Protein 8ORV (pdb70)

Secondary structure (DSSP, 8-state):
--EEEGGGT---TTSEEETTEEESS--BGGG-SEEEETTEEEEBPSS-EEEEEEEETTEEEEEEE-EEE-SS---TT-EEE-TTS-EEEE---EETTEEE--SB-SSEEEEE-TT-EEEEEEPPTT-EEETTEEE-HHHHHHHHHHHTTSPP----EEEEEE-SS-EEEEEE-TT--EEEEEEE---EE----

Foldseek 3Di:
DDWAFVVVVRDDPVADDKFRIGDNDFDEQAPDQWKDFPRDIWGWDPQEWEWGWDADPQKIKIDTFIKTFAPDDDDFFGFIGHPVGHTDYTFGFDANRITGDIGNHDDIDIDRRVQAEEEEEEADPQWDDFQADIDHPVVVVVVLVVLVPDDADDWHYKYWYAAQFKIKIWTGDPVRHTDDMDIDGGHYYYGDD

Organism: Monkeypox virus (NCBI:txid10244)

Structure (mmCIF, N/CA/C/O backbone):
data_8ORV
#
_entry.id   8ORV
#
_cell.length_a   54.128
_cell.length_b   95.498
_cell.length_c   93.489
_cell.angle_alpha   90.000
_cell.angle_beta   90.000
_cell.angle_gamma   90.000
#
_symmetry.space_group_name_H-M   'C 2 2 21'
#
loop_
_entity.id
_entity.type
_entity.pdbx_description
1 polymer MPXVgp165
2 non-polymer 9-[(1~{S},6~{R},8~{R},9~{R},10~{R},15~{R},17~{R},18~{R})-8-(6-aminopurin-9-yl)-9,18-bis(fluoranyl)-3,12-bis(oxidanyl)-3,12-bis(oxidanylidene)-2,4,7,11,13-pentaoxa-3$l^{5},12$l^{5}-diphosphatricyclo[13.2.1.0^{6,10}]octadecan-17-yl]-1~{H}-purin-6-one
3 water water
#
loop_
_atom_site.group_PDB
_atom_site.id
_atom_site.type_symbol
_atom_site.label_atom_id
_atom_site.label_alt_id
_atom_site.label_comp_id
_atom_site.label_asym_id
_atom_site.label_entity_id
_atom_site.label_seq_id
_atom_site.pdbx_PDB_ins_code
_atom_site.Cartn_x
_atom_site.Cartn_y
_atom_site.Cartn_z
_atom_site.occupancy
_atom_site.B_iso_or_equiv
_atom_site.auth_seq_id
_atom_site.auth_comp_id
_atom_site.auth_asym_id
_atom_site.auth_atom_id
_atom_site.pdbx_PDB_model_num
ATOM 1 N N . ALA A 1 3 ? -2.01100 18.83000 16.83300 1.000 36.78000 2 ALA A N 1
ATOM 2 C CA . ALA A 1 3 ? -0.66400 19.43700 16.77300 1.000 33.38000 2 ALA A CA 1
ATOM 3 C C . ALA A 1 3 ? -0.42400 20.13300 15.43300 1.000 31.00000 2 ALA A C 1
ATOM 4 O O . ALA A 1 3 ? -0.59400 19.53800 14.38500 1.000 31.18000 2 ALA A O 1
ATOM 6 N N . MET A 1 4 ? -0.03800 21.40000 15.48200 1.000 22.95000 3 MET A N 1
ATOM 7 C CA . MET A 1 4 ? 0.07000 22.24800 14.31000 1.000 22.22000 3 MET A CA 1
ATOM 8 C C . MET A 1 4 ? 1.50700 22.74400 14.17400 1.000 22.59000 3 MET A C 1
ATOM 9 O O . MET A 1 4 ? 2.17600 23.02000 15.18300 1.000 23.51000 3 MET A O 1
ATOM 14 N N . PHE A 1 5 ? 1.97900 22.84900 12.92500 1.000 24.30000 4 PHE A N 1
ATOM 15 C CA . PHE A 1 5 ? 3.35500 23.23900 12.61100 1.000 20.91000 4 PHE A CA 1
ATOM 16 C C . PHE A 1 5 ? 3.28400 24.21700 11.45200 1.000 29.45000 4 PHE A C 1
ATOM 17 O O . PHE A 1 5 ? 2.82400 23.84900 10.36800 1.000 33.67000 4 PHE A O 1
ATOM 25 N N . TYR A 1 6 ? 3.66800 25.46500 11.69700 1.000 19.21000 5 TYR A N 1
ATOM 26 C CA . TYR A 1 6 ? 3.60700 26.51900 10.69500 1.000 19.83000 5 TYR A CA 1
ATOM 27 C C . TYR A 1 6 ? 5.00400 26.92900 10.23800 1.000 21.70000 5 TYR A C 1
ATOM 28 O O . TYR A 1 6 ? 5.89500 27.15700 11.06200 1.000 19.11000 5 TYR A O 1
ATOM 37 N N . ALA A 1 7 ? 5.18800 27.03400 8.93100 1.000 20.03000 6 ALA A N 1
ATOM 38 C CA . ALA A 1 7 ? 6.50100 27.31800 8.35500 1.000 18.84000 6 ALA A CA 1
ATOM 39 C C . ALA A 1 7 ? 6.79100 28.80900 8.33000 1.000 20.11000 6 ALA A C 1
ATOM 40 O O . ALA A 1 7 ? 6.05300 29.59500 7.72500 1.000 20.93000 6 ALA A O 1
ATOM 42 N N . HIS A 1 8 ? 7.92300 29.18300 8.90900 1.000 16.29000 7 HIS A N 1
ATOM 43 C CA . HIS A 1 8 ? 8.35300 30.57000 8.85300 1.000 18.39000 7 HIS A CA 1
ATOM 44 C C . HIS A 1 8 ? 8.54600 31.08900 7.43300 1.000 20.78000 7 HIS A C 1
ATOM 45 O O . HIS A 1 8 ? 8.35900 32.29000 7.19200 1.000 22.38000 7 HIS A O 1
ATOM 52 N N . ALA A 1 9 ? 8.96500 30.22900 6.50000 1.000 20.35000 8 ALA A N 1
ATOM 53 C CA . ALA A 1 9 ? 9.18700 30.66600 5.12500 1.000 21.12000 8 ALA A CA 1
ATOM 54 C C . ALA A 1 9 ? 7.90600 31.09200 4.44000 1.000 26.37000 8 ALA A C 1
ATOM 55 O O . ALA A 1 9 ? 7.97100 31.77500 3.41900 1.000 26.73000 8 ALA A O 1
ATOM 57 N N . PHE A 1 10 ? 6.75300 30.69700 4.97000 1.000 22.47000 9 PHE A N 1
ATOM 58 C CA . PHE A 1 10 ? 5.45600 31.04500 4.40300 1.000 26.26000 9 PHE A CA 1
ATOM 59 C C . PHE A 1 10 ? 4.64800 31.96000 5.32600 1.000 26.65000 9 PHE A C 1
ATOM 60 O O . PHE A 1 10 ? 3.41900 31.94700 5.30500 1.000 29.17000 9 PHE A O 1
ATOM 68 N N . GLY A 1 11 ? 5.32500 32.73000 6.16800 1.000 23.21000 10 GLY A N 1
ATOM 69 C CA . GLY A 1 11 ? 4.66700 33.69600 7.01200 1.000 24.94000 10 GLY A CA 1
ATOM 70 C C . GLY A 1 11 ? 4.08600 33.12900 8.27400 1.000 25.61000 10 GLY A C 1
ATOM 71 O O . GLY A 1 11 ? 3.26700 33.79200 8.91800 1.000 28.17000 10 GLY A O 1
ATOM 72 N N . GLY A 1 12 ? 4.49600 31.92400 8.67100 1.000 23.84000 11 GLY A N 1
ATOM 73 C CA . GLY A 1 12 ? 3.88800 31.25600 9.79900 1.000 21.61000 11 GLY A CA 1
ATOM 74 C C . GLY A 1 12 ? 4.38300 31.60500 11.19000 1.000 22.88000 11 GLY A C 1
ATOM 75 O O . GLY A 1 12 ? 3.87500 31.03600 12.16700 1.000 22.60000 11 GLY A O 1
ATOM 76 N N . TYR A 1 13 ? 5.36200 32.49100 11.32500 1.000 23.26000 12 TYR A N 1
ATOM 77 C CA . TYR A 1 13 ? 5.82600 32.85200 12.65200 1.000 22.30000 12 TYR A CA 1
ATOM 78 C C . TYR A 1 13 ? 4.67300 33.38700 13.49100 1.000 22.59000 12 TYR A C 1
ATOM 79 O O . TYR A 1 13 ? 3.91500 34.26400 13.06200 1.000 25.90000 12 TYR A O 1
ATOM 88 N N . ASP A 1 14 ? 4.59300 32.87800 14.71100 1.000 18.90000 13 ASP A N 1
ATOM 89 C CA . ASP A 1 14 ? 3.63900 33.30200 15.73700 1.000 20.93000 13 ASP A CA 1
ATOM 90 C C . ASP A 1 14 ? 4.38700 33.38600 17.06100 1.000 20.54000 13 ASP A C 1
ATOM 91 O O . ASP A 1 14 ? 4.79600 32.35900 17.62300 1.000 21.63000 13 ASP A O 1
ATOM 96 N N . GLU A 1 15 ? 4.53400 34.60500 17.58900 1.000 27.43000 14 GLU A N 1
ATOM 97 C CA . GLU A 1 15 ? 5.35200 34.78600 18.79100 1.000 26.02000 14 GLU A CA 1
ATOM 98 C C . GLU A 1 15 ? 4.75300 34.15200 20.04100 1.000 26.99000 14 GLU A C 1
ATOM 99 O O . GLU A 1 15 ? 5.45900 34.04100 21.04400 1.000 28.47000 14 GLU A O 1
ATOM 105 N N . ASN A 1 16 ? 3.50200 33.70200 20.00100 1.000 25.36000 15 ASN A N 1
ATOM 106 C CA . ASN A 1 16 ? 2.85400 33.03800 21.12300 1.000 24.27000 15 ASN A CA 1
ATOM 107 C C . ASN A 1 16 ? 2.89700 31.52000 21.02300 1.000 26.60000 15 ASN A C 1
ATOM 108 O O . ASN A 1 16 ? 2.25800 30.84200 21.83500 1.000 29.49000 15 ASN A O 1
ATOM 113 N N . LEU A 1 17 ? 3.59900 30.97400 20.03100 1.000 23.04000 16 LEU A N 1
ATOM 114 C CA . LEU A 1 17 ? 3.82100 29.54100 19.88500 1.000 21.08000 16 LEU A CA 1
ATOM 115 C C . LEU A 1 17 ? 5.28900 29.18000 20.12000 1.000 23.99000 16 LEU A C 1
ATOM 116 O O . LEU A 1 17 ? 6.17700 30.04100 20.14500 1.000 26.51000 16 LEU A O 1
ATOM 121 N N . HIS A 1 18 ? 5.53800 27.87700 20.31500 1.000 21.98000 17 HIS A N 1
ATOM 122 C CA . HIS A 1 18 ? 6.90700 27.39000 20.42900 1.000 24.01000 17 HIS A CA 1
ATOM 123 C C . HIS A 1 18 ? 7.66500 27.71300 19.15800 1.000 21.83000 17 HIS A C 1
ATOM 124 O O . HIS A 1 18 ? 7.12300 27.58000 18.05800 1.000 21.63000 17 HIS A O 1
ATOM 131 N N . ALA A 1 19 ? 8.90700 28.17400 19.32200 1.000 21.94000 18 ALA A N 1
ATOM 132 C CA . ALA A 1 19 ? 9.74700 28.62200 18.21900 1.000 21.14000 18 ALA A CA 1
ATOM 133 C C . ALA A 1 19 ? 10.97400 27.72900 18.06100 1.000 19.18000 18 ALA A C 1
ATOM 134 O O . ALA A 1 19 ? 11.77600 27.57500 18.99300 1.000 19.72000 18 ALA A O 1
ATOM 136 N N . PHE A 1 20 ? 11.13800 27.20900 16.85400 1.000 18.65000 19 PHE A N 1
ATOM 137 C CA . PHE A 1 20 ? 12.26400 26.40300 16.41700 1.000 18.08000 19 PHE A CA 1
ATOM 138 C C . PHE A 1 20 ? 12.71400 26.90400 15.05200 1.000 14.90000 19 PHE A C 1
ATOM 139 O O . PHE A 1 20 ? 11.97400 27.62700 14.37400 1.000 17.86000 19 PHE A O 1
ATOM 147 N N . PRO A 1 21 ? 13.95800 26.53500 14.61800 1.000 15.70000 20 PRO A N 1
ATOM 148 C CA . PRO A 1 21 ? 14.37900 26.99000 13.28600 1.000 15.90000 20 PRO A CA 1
ATOM 149 C C . PRO A 1 21 ? 13.33500 26.62900 12.22800 1.000 18.68000 20 PRO A C 1
ATOM 150 O O . PRO A 1 21 ? 13.01600 25.45000 12.06700 1.000 15.84000 20 PRO A O 1
ATOM 154 N N . GLY A 1 22 ? 12.78000 27.61800 11.51900 1.000 17.54000 21 GLY A N 1
ATOM 155 C CA . GLY A 1 22 ? 11.83600 27.37500 10.46300 1.000 17.55000 21 GLY A CA 1
ATOM 156 C C . GLY A 1 22 ? 10.39900 27.09500 10.87400 1.000 20.13000 21 GLY A C 1
ATOM 157 O O . GLY A 1 22 ? 9.54300 27.00100 9.97700 1.000 17.42000 21 GLY A O 1
ATOM 158 N N . ILE A 1 23 ? 10.09900 26.96400 12.18200 1.000 18.92000 22 ILE A N 1
ATOM 159 C CA . ILE A 1 23 ? 8.80600 26.45200 12.64500 1.000 16.95000 22 ILE A CA 1
ATOM 160 C C . ILE A 1 23 ? 8.25800 27.21500 13.84400 1.000 16.68000 22 ILE A C 1
ATOM 161 O O . ILE A 1 23 ? 8.97500 27.47500 14.81500 1.000 17.58000 22 ILE A O 1
ATOM 166 N N . SER A 1 24 ? 6.95100 27.49900 13.79900 1.000 19.04000 23 SER A N 1
ATOM 167 C CA . SER A 1 24 ? 6.15900 27.84000 14.97600 1.000 20.27000 23 SER A CA 1
ATOM 168 C C . SER A 1 24 ? 5.12600 26.73200 15.17500 1.000 20.03000 23 SER A C 1
ATOM 169 O O . SER A 1 24 ? 4.41300 26.37700 14.23400 1.000 20.91000 23 SER A O 1
ATOM 172 N N . SER A 1 25 ? 5.09400 26.14600 16.36800 1.000 20.95000 24 SER A N 1
ATOM 173 C CA . SER A 1 25 ? 4.29200 24.95500 16.61100 1.000 21.60000 24 SER A CA 1
ATOM 174 C C . SER A 1 25 ? 3.50700 25.06700 17.90700 1.000 20.28000 24 SER A C 1
ATOM 175 O O . SER A 1 25 ? 3.91300 25.76600 18.83300 1.000 23.16000 24 SER A O 1
ATOM 178 N N . THR A 1 26 ? 2.35900 24.37300 17.95300 1.000 23.19000 25 THR A N 1
ATOM 179 C CA . THR A 1 26 ? 1.56300 24.31800 19.16500 1.000 21.07000 25 THR A CA 1
ATOM 180 C C . THR A 1 26 ? 2.12000 23.33600 20.18800 1.000 21.77000 25 THR A C 1
ATOM 181 O O . THR A 1 26 ? 1.64500 23.33000 21.33000 1.000 22.98000 25 THR A O 1
ATOM 185 N N . VAL A 1 27 ? 3.09500 22.49300 19.80600 1.000 21.18000 26 VAL A N 1
ATOM 186 C CA . VAL A 1 27 ? 3.75400 21.56700 20.72200 1.000 19.81000 26 VAL A CA 1
ATOM 187 C C . VAL A 1 27 ? 5.26700 21.75100 20.62300 1.000 24.11000 26 VAL A C 1
ATOM 188 O O . VAL A 1 27 ? 5.78200 22.34400 19.67300 1.000 22.42000 26 VAL A O 1
ATOM 192 N N . ALA A 1 28 ? 5.97400 21.26000 21.64500 1.000 22.31000 27 ALA A N 1
ATOM 193 C CA . ALA A 1 28 ? 7.44600 21.31500 21.72800 1.000 20.98000 27 ALA A CA 1
ATOM 194 C C . ALA A 1 28 ? 7.98500 19.89000 21.86900 1.000 20.56000 27 ALA A C 1
ATOM 195 O O . ALA A 1 28 ? 8.09400 19.36000 22.98700 1.000 22.48000 27 ALA A O 1
ATOM 197 N N . ASN A 1 29 ? 8.30800 19.28200 20.72700 1.000 19.61000 28 ASN A N 1
ATOM 198 C CA . ASN A 1 29 ? 8.79900 17.92100 20.67700 1.000 19.21000 28 ASN A CA 1
ATOM 199 C C . ASN A 1 29 ? 10.33300 17.90400 20.82200 1.000 20.71000 28 ASN A C 1
ATOM 200 O O . ASN A 1 29 ? 11.05000 18.64000 20.14100 1.000 20.38000 28 ASN A O 1
ATOM 205 N N . ASP A 1 30 ? 10.80900 16.98900 21.66300 1.000 20.35000 29 ASP A N 1
ATOM 206 C CA . ASP A 1 30 ? 12.26300 16.76100 21.80500 1.000 17.56000 29 ASP A CA 1
ATOM 207 C C . ASP A 1 30 ? 12.64100 15.79800 20.68700 1.000 19.98000 29 ASP A C 1
ATOM 208 O O . ASP A 1 30 ? 12.33100 14.62000 20.78800 1.000 22.87000 29 ASP A O 1
ATOM 213 N N . VAL A 1 31 ? 13.27500 16.32700 19.65400 1.000 18.50000 30 VAL A N 1
ATOM 214 C CA . VAL A 1 31 ? 13.55600 15.51600 18.47100 1.000 22.13000 30 VAL A CA 1
ATOM 215 C C . VAL A 1 31 ? 14.88600 14.76600 18.55500 1.000 20.28000 30 VAL A C 1
ATOM 216 O O . VAL A 1 31 ? 15.20500 13.99500 17.64400 1.000 21.15000 30 VAL A O 1
ATOM 220 N N . ARG A 1 32 ? 15.63500 14.93500 19.64500 1.000 18.75000 31 ARG A N 1
ATOM 221 C CA . ARG A 1 32 ? 16.88000 14.19500 19.82800 1.000 20.73000 31 ARG A CA 1
ATOM 222 C C . ARG A 1 32 ? 16.68100 12.69000 19.92500 1.000 20.77000 31 ARG A C 1
ATOM 223 O O . ARG A 1 32 ? 17.61300 11.94800 19.61500 1.000 25.65000 31 ARG A O 1
ATOM 231 N N . LYS A 1 33 ? 15.48700 12.23100 20.29700 1.000 26.87000 32 LYS A N 1
ATOM 232 C CA . LYS A 1 33 ? 15.28200 10.82400 20.63400 1.000 32.15000 32 LYS A CA 1
ATOM 233 C C . LYS A 1 33 ? 15.02000 9.92600 19.42800 1.000 35.66000 32 LYS A C 1
ATOM 234 O O . LYS A 1 33 ? 15.16100 8.70300 19.54000 1.000 37.41000 32 LYS A O 1
ATOM 237 N N . TYR A 1 34 ? 14.67600 10.48700 18.27400 1.000 28.83000 33 TYR A N 1
ATOM 238 C CA . TYR A 1 34 ? 14.28000 9.66900 17.13000 1.000 24.05000 33 TYR A CA 1
ATOM 239 C C . TYR A 1 34 ? 15.48600 9.10500 16.38500 1.000 26.88000 33 TYR A C 1
ATOM 240 O O . TYR A 1 34 ? 16.50500 9.77800 16.18600 1.000 24.07000 33 TYR A O 1
ATOM 249 N N A SER A 1 35 ? 15.37100 7.84700 15.96900 0.490 25.11000 34 SER A N 1
ATOM 250 N N B SER A 1 35 ? 15.36500 7.83900 15.98500 0.510 25.11000 34 SER A N 1
ATOM 251 C CA A SER A 1 35 ? 16.34700 7.27400 15.05700 0.490 23.23000 34 SER A CA 1
ATOM 252 C CA B SER A 1 35 ? 16.32300 7.22200 15.08400 0.510 23.22000 34 SER A CA 1
ATOM 253 C C A SER A 1 35 ? 15.78200 7.00900 13.66900 0.490 21.46000 34 SER A C 1
ATOM 254 C C B SER A 1 35 ? 15.77900 7.02700 13.67700 0.510 21.45000 34 SER A C 1
ATOM 255 O O A SER A 1 35 ? 16.56000 6.82000 12.72700 0.490 23.16000 34 SER A O 1
ATOM 256 O O B SER A 1 35 ? 16.56900 6.89400 12.73600 0.510 23.17000 34 SER A O 1
ATOM 261 N N . VAL A 1 36 ? 14.46000 7.02700 13.51800 1.000 22.29000 35 VAL A N 1
ATOM 262 C CA . VAL A 1 36 ? 13.79000 6.79700 12.24200 1.000 22.64000 35 VAL A CA 1
ATOM 263 C C . VAL A 1 36 ? 12.55800 7.68700 12.21600 1.000 22.18000 35 VAL A C 1
ATOM 264 O O . VAL A 1 36 ? 11.87200 7.84000 13.23400 1.000 23.66000 35 VAL A O 1
ATOM 268 N N . VAL A 1 37 ? 12.29200 8.30700 11.06800 1.000 19.19000 36 VAL A N 1
ATOM 269 C CA . VAL A 1 37 ? 11.09000 9.10700 10.86600 1.000 20.91000 36 VAL A CA 1
ATOM 270 C C . VAL A 1 37 ? 10.46400 8.70800 9.53000 1.000 19.98000 36 VAL A C 1
ATOM 271 O O . VAL A 1 37 ? 11.04600 7.96300 8.74200 1.000 21.11000 36 VAL A O 1
ATOM 275 N N . SER A 1 38 ? 9.26600 9.22700 9.28500 1.000 22.36000 37 SER A N 1
ATOM 276 C CA . SER A 1 38 ? 8.49400 8.91200 8.08800 1.000 24.18000 37 SER A CA 1
ATOM 277 C C . SER A 1 38 ? 8.02000 10.18000 7.38500 1.000 24.04000 37 SER A C 1
ATOM 278 O O . SE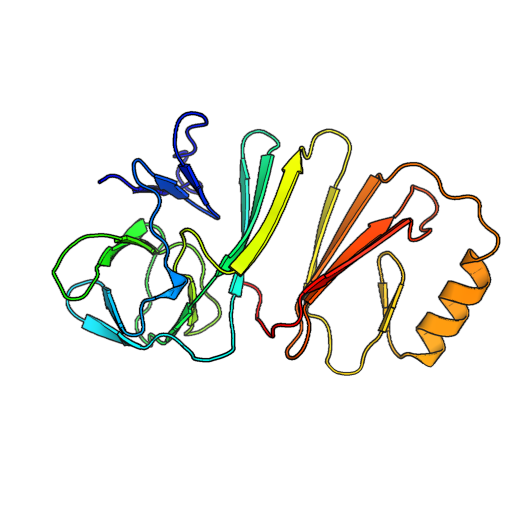R A 1 38 ? 7.54300 11.12000 8.02500 1.000 21.34000 37 SER A O 1
ATOM 281 N N . VAL A 1 39 ? 8.14000 10.18900 6.05900 1.000 19.83000 38 VAL A N 1
ATOM 282 C CA . VAL A 1 39 ? 7.63600 11.27800 5.22000 1.000 17.55000 38 VAL A CA 1
ATOM 283 C C . VAL A 1 39 ? 6.89500 10.63400 4.06300 1.000 20.08000 38 VAL A C 1
ATOM 284 O O . VAL A 1 39 ? 7.49100 9.86400 3.30000 1.000 22.96000 38 VAL A O 1
ATOM 288 N N . TYR A 1 40 ? 5.59800 10.92100 3.95700 1.000 25.95000 39 TYR A N 1
ATOM 289 C CA . TYR A 1 40 ? 4.75100 10.34500 2.91700 1.000 27.41000 39 TYR A CA 1
ATOM 290 C C . TYR A 1 40 ? 4.91800 8.82800 2.89200 1.000 22.66000 39 TYR A C 1
ATOM 291 O O . TYR A 1 40 ? 5.11700 8.20200 1.84100 1.000 27.01000 39 TYR A O 1
ATOM 300 N N . ASN A 1 41 ? 4.85700 8.24500 4.08800 1.000 23.83000 40 ASN A N 1
ATOM 301 C CA . ASN A 1 41 ? 4.84200 6.79100 4.28500 1.000 26.02000 40 ASN A CA 1
ATOM 302 C C . ASN A 1 41 ? 6.12000 6.11900 3.81100 1.000 27.91000 40 ASN A C 1
ATOM 303 O O . ASN A 1 41 ? 6.11700 4.92800 3.51100 1.000 33.14000 40 ASN A O 1
ATOM 308 N N . LYS A 1 42 ? 7.22700 6.85500 3.75200 1.000 23.72000 41 LYS A N 1
ATOM 309 C CA . LYS A 1 42 ? 8.54200 6.27100 3.52600 1.000 22.32000 41 LYS A CA 1
ATOM 310 C C . LYS A 1 42 ? 9.40500 6.54400 4.75000 1.000 25.06000 41 LYS A C 1
ATOM 311 O O . LYS A 1 42 ? 9.38100 7.65800 5.27700 1.000 21.37000 41 LYS A O 1
ATOM 315 N N . LYS A 1 43 ? 10.12700 5.51900 5.22100 1.000 21.98000 42 LYS A N 1
ATOM 316 C CA . LYS A 1 43 ? 10.97200 5.62000 6.42100 1.000 21.97000 42 LYS A CA 1
ATOM 317 C C . LYS A 1 43 ? 12.39600 6.07300 6.09000 1.000 23.86000 42 LYS A C 1
ATOM 318 O O . LYS A 1 43 ? 13.01100 5.59000 5.13200 1.000 23.90000 42 LYS A O 1
ATOM 324 N N . TYR A 1 44 ? 12.95300 6.94700 6.94900 1.000 22.83000 43 TYR A N 1
ATOM 325 C CA . TYR A 1 44 ? 14.30800 7.47000 6.76800 1.000 21.74000 43 TYR A CA 1
ATOM 326 C C . TYR A 1 44 ? 15.06200 7.43900 8.08900 1.000 21.01000 43 TYR A C 1
ATOM 327 O O . TYR A 1 44 ? 14.49100 7.71500 9.14300 1.000 21.71000 43 TYR A O 1
ATOM 336 N N . ASN A 1 45 ? 16.34500 7.09600 8.02600 1.000 22.23000 44 ASN A N 1
ATOM 337 C CA . ASN A 1 45 ? 17.19200 7.01800 9.21200 1.000 22.98000 44 ASN A CA 1
ATOM 338 C C . ASN A 1 45 ? 17.82100 8.36000 9.56500 1.000 20.75000 44 ASN A C 1
ATOM 339 O O . ASN A 1 45 ? 18.34000 9.07000 8.69600 1.000 21.35000 44 ASN A O 1
ATOM 344 N N . ILE A 1 46 ? 17.85300 8.65000 10.87200 1.000 22.93000 45 ILE A N 1
ATOM 345 C CA . ILE A 1 46 ? 18.55300 9.82100 11.38700 1.000 20.93000 45 ILE A CA 1
ATOM 346 C C . ILE A 1 46 ? 20.05000 9.54600 11.38900 1.000 23.59000 45 ILE A C 1
ATOM 347 O O . ILE A 1 46 ? 20.49700 8.46800 11.79000 1.000 22.47000 45 ILE A O 1
ATOM 352 N N . VAL A 1 47 ? 20.83200 10.53000 10.957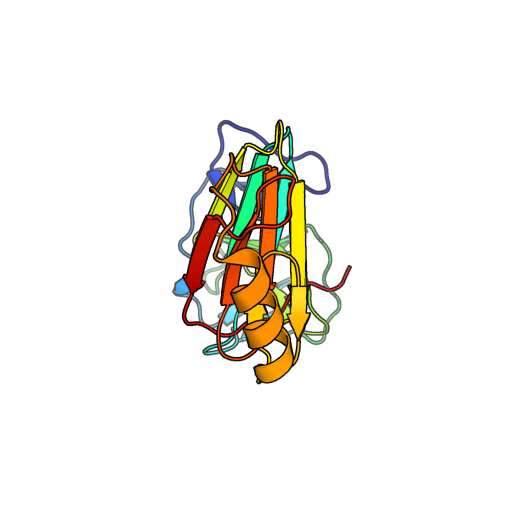00 1.000 20.57000 46 VAL A N 1
ATOM 353 C CA . VAL A 1 47 ?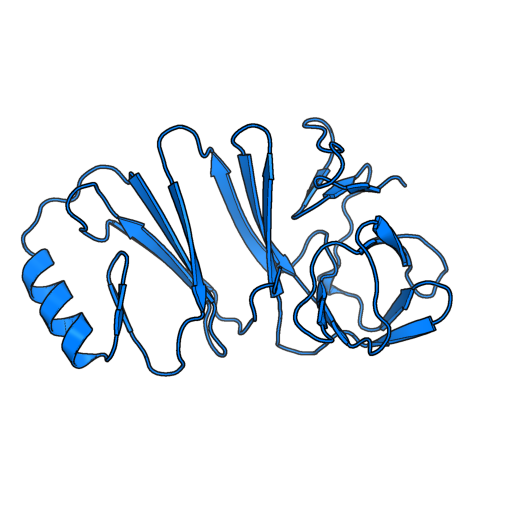 22.28300 10.38100 10.91000 1.000 22.50000 46 VAL A CA 1
ATOM 354 C C . VAL A 1 47 ? 22.85300 10.44200 12.32500 1.000 19.31000 46 VAL A C 1
ATOM 355 O O . VAL A 1 47 ? 22.42700 11.25700 13.16100 1.000 21.17000 46 VAL A O 1
ATOM 359 N N . LYS A 1 48 ? 23.80500 9.56500 12.62300 1.000 23.72000 47 LYS A N 1
ATOM 360 C CA . LYS A 1 48 ? 24.40200 9.53000 13.95300 1.000 21.38000 47 LYS A CA 1
ATOM 361 C C . LYS A 1 48 ? 25.61600 10.45200 14.02000 1.000 22.51000 47 LYS A C 1
ATOM 362 O O . LYS A 1 48 ? 26.45700 10.45500 13.11700 1.000 24.60000 47 LYS A O 1
ATOM 366 N N . ASN A 1 49 ? 25.66900 11.27400 15.06100 1.000 23.66000 48 ASN A N 1
ATOM 367 C CA . ASN A 1 49 ? 26.85700 12.03900 15.43300 1.000 25.43000 48 ASN A CA 1
ATOM 368 C C . ASN A 1 49 ? 27.20400 13.15600 14.46700 1.000 23.45000 48 ASN A C 1
ATOM 369 O O . ASN A 1 49 ? 28.34300 13.63000 14.48500 1.000 24.37000 48 ASN A O 1
ATOM 374 N N . LYS A 1 50 ? 26.25900 13.57600 13.61700 1.000 20.85000 49 LYS A N 1
ATOM 375 C CA . LYS A 1 50 ? 26.46400 14.71700 12.73200 1.000 19.21000 49 LYS A CA 1
ATOM 376 C C . LYS A 1 50 ? 25.12300 15.41300 12.54000 1.000 19.26000 49 LYS A C 1
ATOM 377 O O . LYS A 1 50 ? 24.10300 14.74500 12.36300 1.000 19.40000 49 LYS A O 1
ATOM 381 N N . TYR A 1 51 ? 25.12300 16.74900 12.61200 1.000 19.25000 50 TYR A N 1
ATOM 382 C CA . TYR A 1 51 ? 23.89800 17.53600 12.74000 1.000 16.48000 50 TYR A CA 1
ATOM 383 C C . TYR A 1 51 ? 23.86800 18.62300 11.67200 1.000 15.19000 50 TYR A C 1
ATOM 384 O O . TYR A 1 51 ? 24.83500 18.79600 10.91800 1.000 16.75000 50 TYR A O 1
ATOM 393 N N . MET A 1 52 ? 22.80000 19.44300 11.69000 1.000 16.31000 51 MET A N 1
ATOM 394 C CA . MET A 1 52 ? 22.64300 20.56500 10.75400 1.000 14.30000 51 MET A CA 1
ATOM 395 C C . MET A 1 52 ? 22.33800 21.83900 11.51700 1.000 15.51000 51 MET A C 1
ATOM 396 O O . MET A 1 52 ? 21.37800 21.85400 12.29200 1.000 16.57000 51 MET A O 1
ATOM 401 N N . TRP A 1 53 ? 23.17300 22.88400 11.33700 1.000 15.92000 52 TRP A N 1
ATOM 40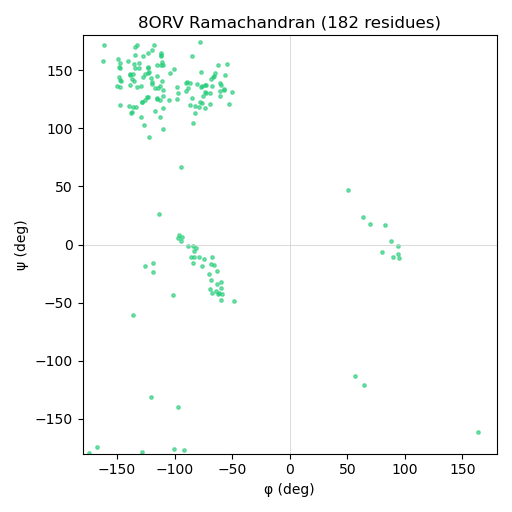2 C CA . TRP A 1 53 ? 22.96200 24.17500 12.00100 1.000 12.72000 52 TRP A CA 1
ATOM 403 C C . TRP A 1 53 ? 21.95200 24.94400 11.17500 1.000 14.38000 52 TRP A C 1
ATOM 404 O O . TRP A 1 53 ? 22.27400 25.34300 10.05600 1.000 16.54000 52 TRP A O 1
ATOM 415 N N . CYS A 1 54 ? 20.76200 25.19000 11.71400 1.000 14.50000 53 CYS A N 1
ATOM 416 C CA . CYS A 1 54 ? 19.65400 25.78200 10.96900 1.000 16.21000 53 CYS A CA 1
ATOM 417 C C . CYS A 1 54 ? 19.21000 27.04700 11.67900 1.000 19.38000 53 CYS A C 1
ATOM 418 O O . CYS A 1 54 ? 19.32200 27.14100 12.91300 1.000 16.96000 53 CYS A O 1
ATOM 421 N N . ASN A 1 55 ? 18.73800 28.03600 10.91700 1.000 15.99000 54 ASN A N 1
ATOM 422 C CA . ASN A 1 55 ? 18.17400 29.21600 11.55700 1.000 12.93000 54 ASN A CA 1
ATOM 423 C C . ASN A 1 55 ? 17.04400 29.81300 10.72700 1.000 17.93000 54 ASN A C 1
ATOM 424 O O . ASN A 1 55 ? 17.05400 29.73200 9.49700 1.000 20.83000 54 ASN A O 1
ATOM 429 N N . SER A 1 56 ? 16.10500 30.46700 11.41500 1.000 17.09000 55 SER A N 1
ATOM 430 C CA . SER A 1 56 ? 15.18700 31.40900 10.78500 1.000 15.85000 55 SER A CA 1
ATOM 431 C C . SER A 1 56 ? 15.30000 32.77300 11.46500 1.000 17.38000 55 SER A C 1
ATOM 432 O O . SER A 1 56 ? 15.81900 32.90300 12.58300 1.000 19.77000 55 SER A O 1
ATOM 435 N N . GLN A 1 57 ? 14.98000 33.81100 10.68900 1.000 17.03000 56 GLN A N 1
ATOM 436 C CA . GLN A 1 57 ? 15.07800 35.20500 11.11500 1.000 17.66000 56 GLN A CA 1
ATOM 437 C C . GLN A 1 57 ? 13.74000 35.86000 10.79400 1.000 23.60000 56 GLN A C 1
ATOM 438 O O . GLN A 1 57 ? 13.37200 36.02100 9.62800 1.000 22.80000 56 GLN A O 1
ATOM 444 N N . VAL A 1 58 ? 12.98600 36.17900 11.83500 1.000 18.76000 57 VAL A N 1
ATOM 445 C CA . VAL A 1 58 ? 11.59700 36.62600 11.69300 1.000 23.20000 57 VAL A CA 1
ATOM 446 C C . VAL A 1 58 ? 11.34700 37.70500 12.74700 1.000 25.31000 57 VAL A C 1
ATOM 447 O O . VAL A 1 58 ? 11.68800 37.52500 13.92000 1.000 21.19000 57 VAL A O 1
ATOM 451 N N A ASN A 1 59 ? 10.76900 38.82800 12.32600 0.510 25.61000 58 ASN A N 1
ATOM 452 N N B ASN A 1 59 ? 10.77300 38.83100 12.33100 0.490 25.62000 58 ASN A N 1
ATOM 453 C CA A ASN A 1 59 ? 10.42100 39.91700 13.24000 0.510 29.04000 58 ASN A CA 1
ATOM 454 C CA B ASN A 1 59 ? 10.41800 39.90400 13.26300 0.490 29.04000 58 ASN A CA 1
ATOM 455 C C A ASN A 1 59 ? 11.61300 40.33900 14.09900 0.510 26.17000 58 ASN A C 1
ATOM 456 C C B ASN A 1 59 ? 11.61600 40.33900 14.10500 0.490 26.17000 58 ASN A C 1
ATOM 457 O O A ASN A 1 59 ? 11.48900 40.57700 15.29900 0.510 28.69000 58 ASN A O 1
ATOM 458 O O B ASN A 1 59 ? 11.50000 40.57800 15.30600 0.490 28.70000 58 ASN A O 1
ATOM 467 N N . LYS A 1 60 ? 12.78200 40.42100 13.47200 1.000 22.14000 59 LYS A N 1
ATOM 468 C CA . LYS A 1 60 ? 14.02000 40.84100 14.13600 1.000 21.98000 59 LYS A CA 1
ATOM 469 C C . LYS A 1 60 ? 14.43600 39.87500 15.23500 1.000 23.20000 59 LYS A C 1
ATOM 470 O O . LYS A 1 60 ? 15.13800 40.26400 16.17100 1.000 22.18000 59 LYS A O 1
ATOM 476 N N . ARG A 1 61 ? 14.05400 38.60600 15.09100 1.000 20.54000 60 ARG A N 1
ATOM 477 C CA . ARG A 1 61 ? 14.40300 37.54800 16.02900 1.000 18.34000 60 ARG A CA 1
ATOM 478 C C . ARG A 1 61 ? 15.13200 36.43100 15.30000 1.000 18.71000 60 ARG A C 1
ATOM 479 O O . ARG A 1 61 ? 14.61200 35.89300 14.32000 1.000 20.19000 60 ARG A O 1
ATOM 487 N N . TYR A 1 62 ? 16.30500 36.05000 15.80500 1.000 16.93000 61 TYR A N 1
ATOM 488 C CA . TYR A 1 62 ? 17.08400 34.94100 15.27000 1.000 15.74000 61 TYR A CA 1
ATOM 489 C C . TYR A 1 62 ? 16.79800 33.69500 16.08900 1.000 15.29000 61 TYR A C 1
ATOM 490 O O . TYR A 1 62 ? 16.92700 33.72900 17.32600 1.000 17.78000 61 TYR A O 1
ATOM 499 N N . ILE A 1 63 ? 16.48100 32.59200 15.40900 1.000 14.87000 62 ILE A N 1
ATOM 500 C CA . ILE A 1 63 ? 16.19200 31.30200 16.05000 1.000 14.13000 62 ILE A CA 1
ATOM 501 C C . ILE A 1 63 ? 17.10800 30.26300 15.40800 1.000 17.49000 62 ILE A C 1
ATOM 502 O O . ILE A 1 63 ? 16.86000 29.85400 14.27100 1.000 17.91000 62 ILE A O 1
ATOM 507 N N . GLY A 1 64 ? 18.18800 29.87200 16.09300 1.000 16.08000 63 GLY A N 1
ATOM 508 C CA . GLY A 1 64 ? 19.18300 28.98300 15.50700 1.000 15.67000 63 GLY A CA 1
ATOM 509 C C . GLY A 1 64 ? 19.43700 27.78900 16.40100 1.000 16.78000 63 GLY A C 1
ATOM 510 O O . GLY A 1 64 ? 19.36300 27.89000 17.62100 1.000 19.13000 63 GLY A O 1
ATOM 511 N N . ALA A 1 65 ? 19.67200 26.63000 15.77800 1.000 17.17000 64 ALA A N 1
ATOM 512 C CA . ALA A 1 65 ? 20.05200 25.46200 16.56800 1.000 17.54000 64 ALA A CA 1
ATOM 513 C C . ALA A 1 65 ? 20.69700 24.35500 15.73600 1.000 18.12000 64 ALA A C 1
ATOM 514 O O . ALA A 1 65 ? 20.42900 24.22100 14.53800 1.000 15.43000 64 ALA A O 1
ATOM 516 N N . LEU A 1 66 ? 21.47200 23.49700 16.42700 1.000 19.11000 65 LEU A N 1
ATOM 517 C CA . LEU A 1 66 ? 21.95100 22.23300 15.85900 1.000 16.16000 65 LEU A CA 1
ATOM 518 C C . LEU A 1 66 ? 20.81600 21.21900 15.90700 1.000 16.82000 65 LEU A C 1
ATOM 519 O O . LEU A 1 66 ? 20.30100 20.92600 16.98300 1.000 17.76000 65 LEU A O 1
ATOM 524 N N . LEU A 1 67 ? 20.37300 20.72800 14.74100 1.000 15.84000 66 LEU A N 1
ATOM 525 C CA . LEU A 1 67 ? 19.24200 19.80500 14.63800 1.000 12.67000 66 LEU A CA 1
ATOM 526 C C . LEU A 1 67 ? 19.66000 18.43400 14.10400 1.000 15.12000 66 LEU A C 1
ATOM 527 O O . LEU A 1 67 ? 20.60600 18.34300 13.30500 1.000 16.18000 66 LEU A O 1
ATOM 532 N N . PRO A 1 68 ? 19.03300 17.34600 14.57500 1.000 15.55000 67 PRO A N 1
ATOM 533 C CA . PRO A 1 68 ? 19.17800 16.05800 13.87900 1.000 15.67000 67 PRO A CA 1
ATOM 534 C C . PRO A 1 68 ? 18.80300 16.22100 12.41100 1.000 17.75000 67 PRO A C 1
ATOM 535 O O . PRO A 1 68 ? 18.05400 17.13300 12.03800 1.000 16.59000 67 PRO A O 1
ATOM 539 N N . MET A 1 69 ? 19.34500 15.33300 11.56800 1.000 16.64000 68 MET A N 1
ATOM 540 C CA . MET A 1 69 ? 18.99000 15.26400 10.15400 1.000 18.04000 68 MET A CA 1
ATOM 541 C C . MET A 1 69 ? 18.85700 13.80300 9.73700 1.000 19.91000 68 MET A C 1
ATOM 542 O O . MET A 1 69 ? 19.55300 12.92200 10.26700 1.000 19.25000 68 MET A O 1
ATOM 547 N N . PHE A 1 70 ? 17.93600 13.54700 8.79300 1.000 19.37000 69 PHE A N 1
ATOM 548 C CA . PHE A 1 70 ? 17.75900 12.22300 8.20900 1.000 19.22000 69 PHE A CA 1
ATOM 549 C C . PHE A 1 70 ? 18.23500 12.22700 6.75900 1.000 20.12000 69 PHE A C 1
ATOM 550 O O . PHE A 1 70 ? 18.32100 13.27100 6.10400 1.000 18.20000 69 PHE A O 1
ATOM 558 N N . GLU A 1 71 ? 18.62000 11.04500 6.28300 1.000 19.49000 70 GLU A N 1
ATOM 559 C CA . GLU A 1 71 ? 19.14100 10.87600 4.93000 1.000 18.24000 70 GLU A CA 1
ATOM 560 C C . GLU A 1 71 ? 18.02600 10.38500 4.01900 1.000 21.05000 70 GLU A C 1
ATOM 561 O O . GLU A 1 71 ? 17.34900 9.40400 4.34000 1.000 22.46000 70 GLU A O 1
ATOM 567 N N . CYS A 1 72 ? 17.79700 11.11500 2.93000 1.000 18.83000 71 CYS A N 1
ATOM 568 C CA . CYS A 1 72 ? 16.65100 10.88100 2.05800 1.000 20.32000 71 CYS A CA 1
ATOM 569 C C . CYS A 1 72 ? 17.04200 11.21200 0.62900 1.000 22.50000 71 CYS A C 1
ATOM 570 O O . CYS A 1 72 ? 17.41000 12.35100 0.34500 1.000 21.94000 71 CYS A O 1
ATOM 573 N N . ASN A 1 73 ? 16.95000 10.22500 -0.27000 1.000 18.98000 72 ASN A N 1
ATOM 574 C CA . ASN A 1 73 ? 17.27900 10.45500 -1.66800 1.000 22.20000 72 ASN A CA 1
ATOM 575 C C . ASN A 1 73 ? 16.13700 11.05700 -2.47400 1.000 20.38000 72 ASN A C 1
ATOM 576 O O . ASN A 1 73 ? 16.38300 11.49900 -3.60000 1.000 27.49000 72 ASN A O 1
ATOM 581 N N . GLU A 1 74 ? 14.92500 11.10200 -1.92300 1.000 22.32000 73 GLU A N 1
ATOM 582 C CA . GLU A 1 74 ? 13.81900 11.82100 -2.54800 1.000 25.06000 73 GLU A CA 1
ATOM 583 C C . GLU A 1 74 ? 13.96200 13.32500 -2.31700 1.000 27.46000 73 GLU A C 1
ATOM 584 O O . GLU A 1 74 ? 14.47200 13.76300 -1.29200 1.000 24.42000 73 GLU A O 1
ATOM 590 N N . TYR A 1 75 ? 13.49600 14.12600 -3.26600 1.000 21.18000 74 TYR A N 1
ATOM 591 C CA . TYR A 1 75 ? 13.49900 15.57200 -3.06800 1.000 22.94000 74 TYR A CA 1
ATOM 592 C C . TYR A 1 75 ? 12.25700 15.93900 -2.25200 1.000 22.65000 74 TYR A C 1
ATOM 593 O O . TYR A 1 75 ? 11.12400 15.66300 -2.67000 1.000 22.58000 74 TYR A O 1
ATOM 602 N N . LEU A 1 76 ? 12.46000 16.52300 -1.07200 1.000 18.74000 75 LEU A N 1
ATOM 603 C CA . LEU A 1 76 ? 11.38100 16.98000 -0.20800 1.000 19.05000 75 LEU A CA 1
ATOM 604 C C . LEU A 1 76 ? 11.36000 18.50200 -0.14600 1.000 17.96000 75 LEU A C 1
ATOM 605 O O . LEU A 1 76 ? 12.39200 19.15700 -0.32400 1.000 20.98000 75 LEU A O 1
ATOM 610 N N . GLN A 1 77 ? 10.18300 19.04700 0.20400 1.000 16.53000 76 GLN A N 1
ATOM 611 C CA . GLN A 1 77 ? 9.90800 20.47400 0.11800 1.000 16.34000 76 GLN A CA 1
ATOM 612 C C . GLN A 1 77 ? 9.47800 21.04200 1.46200 1.000 19.49000 76 GLN A C 1
ATOM 613 O O . GLN A 1 77 ? 8.85500 20.36200 2.27900 1.000 16.77000 76 GLN A O 1
ATOM 619 N N . ILE A 1 78 ? 9.75400 22.33000 1.65200 1.000 15.99000 77 ILE A N 1
ATOM 620 C CA . ILE A 1 78 ? 9.33400 22.99500 2.87700 1.000 18.75000 77 ILE A CA 1
ATOM 621 C C . ILE A 1 78 ? 7.86200 22.74100 3.15700 1.000 22.49000 77 ILE A C 1
ATOM 622 O O . ILE A 1 78 ? 6.99900 22.93800 2.29800 1.000 21.09000 77 ILE A O 1
ATOM 627 N N . GLY A 1 79 ? 7.57100 22.34600 4.38800 1.000 19.48000 78 GLY A N 1
ATOM 628 C CA . GLY A 1 79 ? 6.21600 22.07100 4.81700 1.000 20.02000 78 GLY A CA 1
ATOM 629 C C . GLY A 1 79 ? 5.78500 20.62500 4.74200 1.000 17.62000 78 GLY A C 1
ATOM 630 O O . GLY A 1 79 ? 4.70200 20.30300 5.24900 1.000 21.01000 78 GLY A O 1
ATOM 631 N N . ASP A 1 80 ? 6.54400 19.76300 4.08800 1.000 21.04000 79 ASP A N 1
ATOM 632 C CA . ASP A 1 80 ? 6.14000 18.36900 4.02400 1.000 17.35000 79 ASP A CA 1
ATOM 633 C C . ASP A 1 80 ? 6.06700 17.81400 5.45200 1.000 19.64000 79 ASP A C 1
ATOM 634 O O . ASP A 1 80 ? 7.02300 17.95400 6.22800 1.000 19.60000 79 ASP A O 1
ATOM 639 N N . PRO A 1 81 ? 4.96300 17.20000 5.84400 1.000 19.56000 80 PRO A N 1
ATOM 640 C CA . PRO A 1 81 ? 4.85800 16.70900 7.22000 1.000 18.06000 80 PRO A CA 1
ATOM 641 C C . PRO A 1 81 ? 5.79800 15.55900 7.50700 1.000 21.81000 80 PRO A C 1
ATOM 642 O O . PRO A 1 81 ? 5.95900 14.64800 6.69800 1.000 20.23000 80 PRO A O 1
ATOM 646 N N . ILE A 1 82 ? 6.44100 15.62500 8.67100 1.000 17.51000 81 ILE A N 1
ATOM 647 C CA . ILE A 1 82 ? 7.31400 14.55900 9.15000 1.000 19.41000 81 ILE A CA 1
ATOM 648 C C . ILE A 1 82 ? 6.62900 13.88300 10.33000 1.000 20.67000 81 ILE A C 1
ATOM 649 O O . ILE A 1 82 ? 6.20600 14.56500 11.27800 1.000 21.25000 81 ILE A O 1
ATOM 654 N N . HIS A 1 83 ? 6.51500 12.55000 10.27300 1.000 22.50000 82 HIS A N 1
ATOM 655 C CA . HIS A 1 83 ? 5.82200 11.76800 11.29500 1.000 22.40000 82 HIS A CA 1
ATOM 656 C C . HIS A 1 83 ? 6.78300 10.83700 12.02300 1.000 19.77000 82 HIS A C 1
ATOM 657 O O . HIS A 1 83 ? 7.81900 10.43900 11.46500 1.000 20.21000 82 HIS A O 1
ATOM 664 N N . ASP A 1 84 ? 6.42000 10.48600 13.26800 1.000 22.32000 83 ASP A N 1
ATOM 665 C CA . ASP A 1 84 ? 7.04200 9.35100 13.93000 1.000 20.18000 83 ASP A CA 1
ATOM 666 C C . ASP A 1 84 ? 6.43200 8.06500 13.37300 1.000 29.80000 83 ASP A C 1
ATOM 667 O O . ASP A 1 84 ? 5.52600 8.08800 12.52100 1.000 27.01000 83 ASP A O 1
ATOM 672 N N . LEU A 1 85 ? 6.99100 6.93300 13.80100 1.000 26.97000 84 LEU A N 1
ATOM 673 C CA . LEU A 1 85 ? 6.52800 5.65600 13.28500 1.000 26.38000 84 LEU A CA 1
ATOM 674 C C . LEU A 1 85 ? 5.18200 5.25600 13.87700 1.000 25.17000 84 LEU A C 1
ATOM 675 O O . LEU A 1 85 ? 4.57900 4.29400 13.39800 1.000 29.39000 84 LEU A O 1
ATOM 680 N N . GLU A 1 86 ? 4.72600 5.92900 14.92800 1.000 29.55000 85 GLU A N 1
ATOM 681 C CA . GLU A 1 86 ? 3.39100 5.71100 15.47000 1.000 32.12000 85 GLU A CA 1
ATOM 682 C C . GLU A 1 86 ? 2.32500 6.46800 14.69000 1.000 35.96000 85 GLU A C 1
ATOM 683 O O . GLU A 1 86 ? 1.14000 6.32500 14.99200 1.000 40.60000 85 GLU A O 1
ATOM 689 N N . GLY A 1 87 ? 2.71000 7.26000 13.69400 1.000 30.60000 86 GLY A N 1
ATOM 690 C CA . GLY A 1 87 ? 1.76500 8.00500 12.89300 1.000 33.30000 86 GLY A CA 1
ATOM 691 C C . GLY A 1 87 ? 1.49000 9.42500 13.34800 1.000 33.26000 86 GLY A C 1
ATOM 692 O O . GLY A 1 87 ? 0.70300 10.11900 12.69500 1.000 39.04000 86 GLY A O 1
ATOM 693 N N . ASN A 1 88 ? 2.10100 9.88100 14.43700 1.000 27.52000 87 ASN A N 1
ATOM 694 C CA . ASN A 1 88 ? 1.92400 11.25100 14.88400 1.000 26.95000 87 ASN A CA 1
ATOM 695 C C . ASN A 1 88 ? 2.83300 12.17500 14.07500 1.000 27.04000 87 ASN A C 1
ATOM 696 O O . ASN A 1 88 ? 3.98000 11.83200 13.77300 1.000 24.37000 87 ASN A O 1
ATOM 701 N N . GLN A 1 89 ? 2.30500 13.33300 13.68400 1.000 25.44000 88 GLN A N 1
ATOM 702 C CA . GLN A 1 89 ? 3.15300 14.34900 13.07500 1.000 22.91000 88 GLN A CA 1
ATOM 703 C C . GLN A 1 89 ? 4.00600 14.99000 14.15900 1.000 23.72000 88 GLN A C 1
ATOM 704 O O . GLN A 1 89 ? 3.49700 15.39000 15.21500 1.000 22.60000 88 GLN A O 1
ATOM 710 N N . ILE A 1 90 ? 5.30800 15.08000 13.90300 1.000 21.27000 89 ILE A N 1
ATOM 711 C CA . ILE A 1 90 ? 6.22900 15.61700 14.89100 1.000 20.41000 89 ILE A CA 1
ATOM 712 C C . ILE A 1 90 ? 6.96900 16.86800 14.42100 1.000 18.37000 89 ILE A C 1
ATOM 713 O O . ILE A 1 90 ? 7.55000 17.56700 15.26900 1.000 19.17000 89 ILE A O 1
ATOM 718 N N . SER A 1 91 ? 6.98000 17.17500 13.12200 1.000 20.36000 90 SER A N 1
ATOM 719 C CA . SER A 1 91 ? 7.70300 18.31200 12.55600 1.000 17.11000 90 SER A CA 1
ATOM 720 C C . SER A 1 91 ? 7.21200 18.51200 11.11600 1.000 19.28000 90 SER A C 1
ATOM 721 O O . SER A 1 91 ? 6.24500 17.87400 10.66700 1.000 18.29000 90 SER A O 1
ATOM 724 N N . ILE A 1 92 ? 7.86400 19.44400 10.40500 1.000 19.34000 91 ILE A N 1
ATOM 725 C CA . ILE A 1 92 ? 7.73300 19.62200 8.96500 1.000 18.32000 91 ILE A CA 1
ATOM 726 C C . ILE A 1 92 ? 9.12700 19.80700 8.37500 1.000 14.94000 91 ILE A C 1
ATOM 727 O O . ILE A 1 92 ? 10.05600 20.28800 9.03300 1.000 16.03000 91 ILE A O 1
ATOM 732 N N . VAL A 1 93 ? 9.24200 19.46900 7.09600 1.000 13.41000 92 VAL A N 1
ATOM 733 C CA . VAL A 1 93 ? 10.48000 19.72600 6.37500 1.000 14.77000 92 VAL A CA 1
ATOM 734 C C . VAL A 1 93 ? 10.77300 21.22200 6.35300 1.000 17.79000 92 VAL A C 1
ATOM 735 O O . VAL A 1 93 ? 9.86600 22.05200 6.16400 1.000 18.14000 92 VAL A O 1
ATOM 739 N N . THR A 1 94 ? 12.06500 21.56600 6.54000 1.000 17.07000 93 THR A N 1
ATOM 740 C CA . THR A 1 94 ? 12.46000 22.96000 6.67100 1.000 17.56000 93 THR A CA 1
ATOM 741 C C . THR A 1 94 ? 13.71400 23.25700 5.84600 1.000 18.26000 93 THR A C 1
ATOM 742 O O . THR A 1 94 ? 13.68000 24.11600 4.95300 1.000 20.48000 93 THR A O 1
ATOM 746 N N . TYR A 1 95 ? 14.83700 22.56400 6.16700 1.000 16.75000 94 TYR A N 1
ATOM 747 C CA . TYR A 1 95 ? 16.14300 22.82000 5.55000 1.000 18.69000 94 TYR A CA 1
ATOM 748 C C . TYR A 1 95 ? 16.77400 21.52900 5.03600 1.000 17.91000 94 TYR A C 1
ATOM 749 O O . TYR A 1 95 ? 16.54700 20.45500 5.60900 1.000 16.99000 94 TYR A O 1
ATOM 758 N N A ARG A 1 96 ? 17.57900 21.63900 3.96200 0.560 16.95000 95 ARG A N 1
ATOM 759 N N B ARG A 1 96 ? 17.58300 21.63900 3.96700 0.440 16.97000 95 ARG A N 1
ATOM 760 C CA A ARG A 1 96 ? 18.27200 20.47200 3.42600 0.560 17.17000 95 ARG A CA 1
ATOM 761 C CA B ARG A 1 96 ? 18.26900 20.47700 3.41000 0.440 17.20000 95 ARG A CA 1
ATOM 762 C C A ARG A 1 96 ? 19.71900 20.80200 3.07400 0.560 18.29000 95 ARG A C 1
ATOM 763 C C B ARG A 1 96 ? 19.72200 20.80400 3.08000 0.440 18.30000 95 ARG A C 1
ATOM 764 O O A ARG A 1 96 ? 20.06900 21.94900 2.76500 0.560 17.83000 95 ARG A O 1
ATOM 765 O O B ARG A 1 96 ? 20.07600 21.95200 2.78500 0.440 17.86000 95 ARG A O 1
ATOM 780 N N . HIS A 1 97 ? 20.56300 19.76900 3.12000 1.000 17.74000 96 HIS A N 1
ATOM 781 C CA . HIS A 1 97 ? 21.95800 19.85500 2.68100 1.000 16.85000 96 HIS A CA 1
ATOM 782 C C . HIS A 1 97 ? 22.16400 18.62600 1.81100 1.000 19.26000 96 HIS A C 1
ATOM 783 O O . HIS A 1 97 ? 22.32100 17.53300 2.35800 1.000 18.46000 96 HIS A O 1
ATOM 790 N N . LYS A 1 98 ? 22.07700 18.77800 0.48500 1.000 21.65000 97 LYS A N 1
ATOM 791 C CA . LYS A 1 98 ? 22.14400 17.62600 -0.42400 1.000 23.27000 97 LYS A CA 1
ATOM 792 C C . LYS A 1 98 ? 21.06800 16.60000 -0.06900 1.000 21.27000 97 LYS A C 1
ATOM 793 O O . LYS A 1 98 ? 19.88900 16.89300 -0.26300 1.000 23.64000 97 LYS A O 1
ATOM 799 N N . ASN A 1 99 ? 21.42800 15.40600 0.40100 1.000 19.51000 98 ASN A N 1
ATOM 800 C CA . ASN A 1 99 ? 20.46300 14.38600 0.78300 1.000 23.94000 98 ASN A CA 1
ATOM 801 C C . ASN A 1 99 ? 20.14400 14.35200 2.27500 1.000 23.19000 98 ASN A C 1
ATOM 802 O O . ASN A 1 99 ? 19.47500 13.42300 2.71400 1.000 21.97000 98 ASN A O 1
ATOM 807 N N . TYR A 1 100 ? 20.60900 15.32400 3.06100 1.000 18.32000 99 TYR A N 1
ATOM 808 C CA . TYR A 1 100 ? 20.27800 15.45300 4.47700 1.000 19.41000 99 TYR A CA 1
ATOM 809 C C . TYR A 1 100 ? 19.15200 16.47200 4.67000 1.000 15.93000 99 TYR A C 1
ATOM 810 O O . TYR A 1 100 ? 19.19400 17.57200 4.09900 1.000 17.68000 99 TYR A O 1
ATOM 819 N N . TYR A 1 101 ? 18.17200 16.11600 5.52000 1.000 15.44000 100 TYR A N 1
ATOM 820 C CA . TYR A 1 101 ? 17.03800 16.96900 5.85000 1.000 17.18000 100 TYR A CA 1
ATOM 821 C C . TYR A 1 101 ? 16.96900 17.16300 7.36000 1.000 16.67000 100 TYR A C 1
ATOM 822 O O . TYR A 1 101 ? 16.91900 16.19500 8.12600 1.000 16.07000 100 TYR A O 1
ATOM 831 N N . ALA A 1 102 ? 16.92000 18.41500 7.77300 1.000 18.32000 101 ALA A N 1
ATOM 832 C CA . ALA A 1 102 ? 16.80100 18.73400 9.18100 1.000 18.55000 101 ALA A CA 1
ATOM 833 C C . ALA A 1 102 ? 15.46100 18.28600 9.76100 1.000 19.47000 101 ALA A C 1
ATOM 834 O O . ALA A 1 102 ? 14.41900 18.30500 9.09800 1.000 17.41000 101 ALA A O 1
ATOM 836 N N . LEU A 1 103 ? 15.51500 17.86100 11.00900 1.000 14.22000 102 LEU A N 1
ATOM 837 C CA . LEU A 1 103 ? 14.34600 17.57000 11.84800 1.000 14.84000 102 LEU A CA 1
ATOM 838 C C . LEU A 1 103 ? 14.25200 18.63600 12.94100 1.000 17.54000 102 LEU A C 1
ATOM 839 O O . LEU A 1 103 ? 14.97000 18.58600 13.95000 1.000 18.84000 102 LEU A O 1
ATOM 844 N N . SER A 1 104 ? 13.38600 19.62000 12.71700 1.000 15.60000 103 SER A N 1
ATOM 845 C CA . SER A 1 104 ? 13.31600 20.78300 13.58500 1.000 14.54000 103 SER A CA 1
ATOM 846 C C . SER A 1 104 ? 12.32600 20.60300 14.74100 1.000 15.77000 103 SER A C 1
ATOM 847 O O . SER A 1 104 ? 11.21700 20.11800 14.56400 1.000 17.42000 103 SER A O 1
ATOM 850 N N . GLY A 1 105 ? 12.74100 21.06600 15.91600 1.000 17.67000 104 GLY A N 1
ATOM 851 C CA . GLY A 1 105 ? 12.13600 20.79300 17.20800 1.000 16.33000 104 GLY A CA 1
ATOM 852 C C . GLY A 1 105 ? 13.15000 21.17800 18.27300 1.000 15.99000 104 GLY A C 1
ATOM 853 O O . GLY A 1 105 ? 14.08300 21.93800 18.00200 1.000 17.76000 104 GLY A O 1
ATOM 854 N N . ILE A 1 106 ? 12.94500 20.65600 19.48200 1.000 15.00000 105 ILE A N 1
ATOM 855 C CA . ILE A 1 106 ? 13.96100 20.85100 20.55100 1.000 15.48000 105 ILE A CA 1
ATOM 856 C C . ILE A 1 106 ? 15.12300 19.93600 20.18000 1.000 19.38000 105 ILE A C 1
ATOM 857 O O . ILE A 1 106 ? 14.92400 18.72800 20.13800 1.000 20.16000 105 ILE A O 1
ATOM 862 N N . GLY A 1 107 ? 16.27700 20.53600 19.91900 1.000 16.53000 106 GLY A N 1
ATOM 863 C CA . GLY A 1 107 ? 17.41500 19.75400 19.43800 1.000 16.48000 106 GLY A CA 1
ATOM 864 C C . GLY A 1 107 ? 18.62300 19.85100 20.34900 1.000 18.69000 106 GLY A C 1
ATOM 865 O O . GLY A 1 107 ? 18.48000 19.73900 21.57400 1.000 18.17000 106 GLY A O 1
ATOM 866 N N . TYR A 1 108 ? 19.79900 20.11700 19.76600 1.000 14.35000 107 TYR A N 1
ATOM 867 C CA . TYR A 1 108 ? 21.04600 20.22700 20.50700 1.000 15.09000 107 TYR A CA 1
ATOM 868 C C . TYR A 1 108 ? 21.33000 21.70900 20.79100 1.000 15.09000 107 TYR A C 1
ATOM 869 O O . TYR A 1 108 ? 20.40400 22.47700 21.09500 1.000 18.80000 107 TYR A O 1
ATOM 878 N N . GLU A 1 109 ? 22.59700 22.13700 20.67500 1.000 17.12000 108 GLU A N 1
ATOM 879 C CA . GLU A 1 109 ? 22.97700 23.47300 21.14400 1.000 17.06000 108 GLU A CA 1
ATOM 880 C C . GLU A 1 109 ? 22.25500 24.53100 20.30800 1.000 20.08000 108 GLU A C 1
ATOM 881 O O . GLU A 1 109 ? 21.98500 24.32500 19.12000 1.000 20.38000 108 GLU A O 1
ATOM 887 N N . SER A 1 110 ? 21.92600 25.67400 20.92300 1.000 16.00000 109 SER A N 1
ATOM 888 C CA . SER A 1 110 ? 21.06400 26.66900 20.29000 1.000 16.92000 109 SER A CA 1
ATOM 889 C C . SER A 1 110 ? 21.56900 28.07700 20.58600 1.000 19.23000 109 SER A C 1
ATOM 890 O O . SER A 1 110 ? 22.28000 28.32900 21.57400 1.000 18.01000 109 SER A O 1
ATOM 893 N N . LEU A 1 111 ? 21.15700 28.98800 19.70600 1.000 17.07000 110 LEU A N 1
ATOM 894 C CA . LEU A 1 111 ? 21.44600 30.40400 19.79600 1.000 16.64000 110 LEU A CA 1
ATOM 895 C C . LEU A 1 111 ? 20.14600 31.12400 19.46500 1.000 17.16000 110 LEU A C 1
ATOM 896 O O . LEU A 1 111 ? 19.60900 30.94800 18.37000 1.000 16.68000 110 LEU A O 1
ATOM 901 N N . ASP A 1 112 ? 19.63000 31.89900 20.41900 1.000 17.73000 111 ASP A N 1
ATOM 902 C CA . ASP A 1 112 ? 18.50600 32.80700 20.23500 1.000 16.78000 111 ASP A CA 1
ATOM 903 C C . ASP A 1 112 ? 18.99800 34.23700 20.41200 1.000 16.97000 111 ASP A C 1
ATOM 904 O O . ASP A 1 112 ? 19.72500 34.52000 21.37000 1.000 19.71000 111 ASP A O 1
ATOM 909 N N . LEU A 1 113 ? 18.60200 35.14600 19.51600 1.000 17.00000 112 LEU A N 1
ATOM 910 C CA . LEU A 1 113 ? 19.19900 36.47700 19.54400 1.000 17.46000 112 LEU A CA 1
ATOM 911 C C . LEU A 1 113 ? 18.24400 37.54800 19.03900 1.000 17.20000 112 LEU A C 1
ATOM 912 O O . LEU A 1 113 ? 17.59500 37.37600 18.01300 1.000 20.04000 112 LEU A O 1
ATOM 917 N N . CYS A 1 114 ? 18.19400 38.66900 19.74200 1.000 19.32000 113 CYS A N 1
ATOM 918 C CA . CYS A 1 114 ? 17.55600 39.86300 19.19000 1.000 20.64000 113 CYS A CA 1
ATOM 919 C C . CYS A 1 114 ? 18.48800 40.50800 18.14900 1.000 18.77000 113 CYS A C 1
ATOM 920 O O . CYS A 1 114 ? 19.60800 40.91100 18.47700 1.000 20.94000 113 CYS A O 1
ATOM 923 N N . LEU A 1 115 ? 18.01700 40.64800 16.90600 1.000 16.10000 114 LEU A N 1
ATOM 924 C CA . LEU A 1 115 ? 18.83800 41.12300 15.80100 1.000 19.53000 114 LEU A CA 1
ATOM 925 C C . LEU A 1 115 ? 18.89300 42.64400 15.68900 1.000 20.83000 114 LEU A C 1
ATOM 926 O O . LEU A 1 115 ? 19.73000 43.16700 14.94600 1.000 21.59000 114 LEU A O 1
ATOM 931 N N . GLU A 1 116 ? 18.05700 43.37200 16.41300 1.000 23.48000 115 GLU A N 1
ATOM 932 C CA . GLU A 1 116 ? 18.00700 44.81000 16.21000 1.000 24.13000 115 GLU A CA 1
ATOM 933 C C . GLU A 1 116 ? 19.30800 45.39900 16.71500 1.000 23.04000 115 GLU A C 1
ATOM 934 O O . GLU A 1 116 ? 19.65300 45.22300 17.88000 1.000 26.16000 115 GLU A O 1
ATOM 940 N N . GLY A 1 117 ? 20.04600 46.08500 15.83400 1.000 23.38000 116 GLY A N 1
ATOM 941 C CA . GLY A 1 117 ? 21.30800 46.68300 16.20200 1.000 25.92000 116 GLY A CA 1
ATOM 942 C C . GLY A 1 117 ? 22.53700 45.83200 15.92900 1.000 26.35000 116 GLY A C 1
ATOM 943 O O . GLY A 1 117 ? 23.66100 46.32500 16.09000 1.000 27.02000 116 GLY A O 1
ATOM 944 N N . VAL A 1 118 ? 22.37600 44.57100 15.53400 1.000 22.94000 117 VAL A N 1
ATOM 945 C CA . VAL A 1 118 ? 23.52400 43.71300 15.26300 1.000 20.75000 117 VAL A CA 1
ATOM 946 C C . VAL A 1 118 ? 23.30500 42.96700 13.94600 1.000 22.75000 117 VAL A C 1
ATOM 947 O O . VAL A 1 118 ? 22.25200 43.05500 13.31800 1.000 24.81000 117 VAL A O 1
ATOM 951 N N . GLY A 1 119 ? 24.36700 42.30400 13.48000 1.000 20.21000 118 GLY A N 1
ATOM 952 C CA . GLY A 1 119 ? 24.28800 41.39600 12.36000 1.000 18.83000 118 GLY A CA 1
ATOM 953 C C . GLY A 1 119 ? 24.71200 39.98600 12.75600 1.000 19.06000 118 GLY A C 1
ATOM 954 O O . GLY A 1 119 ? 25.31200 39.76400 13.81200 1.000 18.21000 118 GLY A O 1
ATOM 955 N N . ILE A 1 120 ? 24.42800 39.03400 11.87000 1.000 18.96000 119 ILE A N 1
ATOM 956 C CA . ILE A 1 120 ? 24.86900 37.65700 12.06400 1.000 17.40000 119 ILE A CA 1
ATOM 957 C C . ILE A 1 120 ? 25.15200 37.01500 10.71800 1.000 17.41000 119 ILE A C 1
ATOM 958 O O . ILE A 1 120 ? 24.44800 37.26200 9.73000 1.000 19.09000 119 ILE A O 1
ATOM 963 N N . HIS A 1 121 ? 26.20800 36.20100 10.69500 1.000 16.48000 120 HIS A N 1
ATOM 964 C CA . HIS A 1 121 ? 26.75700 35.59400 9.48900 1.000 16.48000 120 HIS A CA 1
ATOM 965 C C . HIS A 1 121 ? 27.12600 34.14900 9.77900 1.000 18.40000 120 HIS A C 1
ATOM 966 O O . HIS A 1 121 ? 27.56900 33.82400 10.88300 1.000 18.42000 120 HIS A O 1
ATOM 973 N N . HIS A 1 122 ? 26.96400 33.28900 8.77100 1.000 17.28000 121 HIS A N 1
ATOM 974 C CA . HIS A 1 122 ? 27.25200 31.86700 8.89200 1.000 17.78000 121 HIS A CA 1
ATOM 975 C C . HIS A 1 122 ? 28.33200 31.43800 7.91100 1.000 17.67000 121 HIS A C 1
ATOM 976 O O . HIS A 1 122 ? 28.36100 31.88200 6.75600 1.000 19.93000 121 HIS A O 1
ATOM 983 N N . HIS A 1 123 ? 29.22400 30.57000 8.39900 1.000 15.91000 122 HIS A N 1
ATOM 984 C CA . HIS A 1 123 ? 30.39900 30.11200 7.67900 1.000 16.11000 122 HIS A CA 1
ATOM 985 C C . HIS A 1 123 ? 30.60500 28.60600 7.83100 1.000 16.50000 122 HIS A C 1
ATOM 986 O O . HIS A 1 123 ? 30.44700 28.06000 8.92500 1.000 17.47000 122 HIS A O 1
ATOM 993 N N . VAL A 1 124 ? 31.04500 27.94100 6.76000 1.000 17.11000 123 VAL A N 1
ATOM 994 C CA . VAL A 1 124 ? 31.61100 26.59600 6.87500 1.000 16.83000 123 VAL A CA 1
ATOM 995 C C . VAL A 1 124 ? 33.04300 26.71900 7.38800 1.000 19.41000 123 VAL A C 1
ATOM 996 O O . VAL A 1 124 ? 33.88000 27.40600 6.78200 1.000 18.38000 123 VAL A O 1
ATOM 1000 N N . LEU A 1 125 ? 33.32700 26.06400 8.51200 1.000 18.15000 124 LEU A N 1
ATOM 1001 C CA . LEU A 1 125 ? 34.66800 26.06800 9.08000 1.000 18.87000 124 LEU A CA 1
ATOM 1002 C C . LEU A 1 125 ? 35.47600 24.93800 8.44600 1.000 19.35000 124 LEU A C 1
ATOM 1003 O O . LEU A 1 125 ? 35.10900 23.76100 8.56300 1.000 20.21000 124 LEU A O 1
ATOM 1008 N N . GLU A 1 126 ? 36.57000 25.29900 7.78100 1.000 19.13000 125 GLU A N 1
ATOM 1009 C CA . GLU A 1 126 ? 37.47000 24.31700 7.19200 1.000 19.32000 125 GLU A CA 1
ATOM 1010 C C . GLU A 1 126 ? 38.21000 23.54500 8.27600 1.000 18.73000 125 GLU A C 1
ATOM 1011 O O . GLU A 1 126 ? 38.76800 24.12700 9.21100 1.000 24.92000 125 GLU A O 1
ATOM 1017 N N . THR A 1 127 ? 38.20300 22.22500 8.15900 1.000 24.37000 126 THR A N 1
ATOM 1018 C CA . THR A 1 127 ? 38.85200 21.41000 9.16900 1.000 22.73000 126 THR A CA 1
ATOM 1019 C C . THR A 1 127 ? 40.31400 21.81600 9.27600 1.000 25.71000 126 THR A C 1
ATOM 1020 O O . THR A 1 127 ? 41.00400 21.99400 8.26400 1.000 28.24000 126 THR A O 1
ATOM 1024 N N . GLY A 1 128 ? 40.77200 21.97800 10.50800 1.000 30.59000 127 GLY A N 1
ATOM 1025 C CA . GLY A 1 128 ? 42.13400 22.38100 10.76600 1.000 35.27000 127 GLY A CA 1
ATOM 1026 C C . GLY A 1 128 ? 42.35900 23.87400 10.84800 1.000 31.32000 127 GLY A C 1
ATOM 1027 O O . GLY A 1 128 ? 43.44300 24.29600 11.26200 1.000 28.21000 127 GLY A O 1
ATOM 1028 N N . ASN A 1 129 ? 41.38300 24.69300 10.47100 1.000 24.80000 128 ASN A N 1
ATOM 1029 C CA . ASN A 1 129 ? 41.56400 26.13500 10.51100 1.000 19.77000 128 ASN A CA 1
ATOM 1030 C C . ASN A 1 129 ? 41.26000 26.66800 11.90000 1.000 21.67000 128 ASN A C 1
ATOM 1031 O O . ASN A 1 129 ? 40.61200 26.01500 12.71300 1.000 21.84000 128 ASN A O 1
ATOM 1036 N N . ALA A 1 130 ? 41.74400 27.87700 12.15300 1.000 19.20000 129 ALA A N 1
ATOM 1037 C CA . ALA A 1 130 ? 41.52900 28.65100 13.36300 1.000 20.12000 129 ALA A CA 1
ATOM 1038 C C . ALA A 1 130 ? 40.65700 29.85000 12.99700 1.000 19.09000 129 ALA A C 1
ATOM 1039 O O . ALA A 1 130 ? 40.46900 30.17200 11.82200 1.000 17.23000 129 ALA A O 1
ATOM 1041 N N . VAL A 1 131 ? 40.06300 30.46900 14.01700 1.000 18.52000 130 VAL A N 1
ATOM 1042 C CA . VAL A 1 131 ? 39.22800 31.64100 13.85600 1.000 18.84000 130 VAL A CA 1
ATOM 1043 C C . VAL A 1 131 ? 39.74600 32.74600 14.75400 1.000 17.10000 130 VAL A C 1
ATOM 1044 O O . VAL A 1 131 ? 40.20500 32.48400 15.87000 1.000 18.04000 130 VAL A O 1
ATOM 1048 N N . TYR A 1 132 ? 39.60600 33.98300 14.29600 1.000 18.67000 131 TYR A N 1
ATOM 1049 C CA . TYR A 1 132 ? 39.68800 35.16500 15.15000 1.000 19.28000 131 TYR A CA 1
ATOM 1050 C C . TYR A 1 132 ? 38.59400 36.10900 14.66900 1.000 20.10000 131 TYR A C 1
ATOM 1051 O O . TYR A 1 132 ? 38.63500 36.58000 13.52600 1.000 19.57000 131 TYR A O 1
ATOM 1060 N N . GLY A 1 133 ? 37.65800 36.43900 15.54000 1.000 18.16000 132 GLY A N 1
ATOM 1061 C CA . GLY A 1 133 ? 36.73400 37.50500 15.18500 1.000 15.01000 132 GLY A CA 1
ATOM 1062 C C . GLY A 1 133 ? 35.87100 37.11300 13.99400 1.000 18.06000 132 GLY A C 1
ATOM 1063 O O . GLY A 1 133 ? 35.12400 36.11700 14.01000 1.000 19.71000 132 GLY A O 1
ATOM 1064 N N . LYS A 1 134 ? 35.96200 37.90300 12.93200 1.000 15.45000 133 LYS A N 1
ATOM 1065 C CA . LYS A 1 134 ? 35.16400 37.65200 11.74800 1.000 16.69000 133 LYS A CA 1
ATOM 1066 C C . LYS A 1 134 ? 35.85700 36.81300 10.67800 1.000 18.12000 133 LYS A C 1
ATOM 1067 O O . LYS A 1 134 ? 35.25400 36.62100 9.60400 1.000 19.95000 133 LYS A O 1
ATOM 1071 N N . VAL A 1 135 ? 37.06100 36.27000 10.93500 1.000 18.59000 134 VAL A N 1
ATOM 1072 C CA . VAL A 1 135 ? 37.76000 35.51900 9.89000 1.000 17.21000 134 VAL A CA 1
ATOM 1073 C C . VAL A 1 135 ? 38.27400 34.16600 10.36200 1.000 17.72000 134 VAL A C 1
ATOM 1074 O O . VAL A 1 135 ? 38.64800 33.98600 11.52600 1.000 18.42000 134 VAL A O 1
ATOM 1078 N N . GLN A 1 136 ? 38.37200 33.23200 9.39500 1.000 17.91000 135 GLN A N 1
ATOM 1079 C CA . GLN A 1 136 ? 39.08500 31.97600 9.57500 1.000 15.90000 135 GLN A CA 1
ATOM 1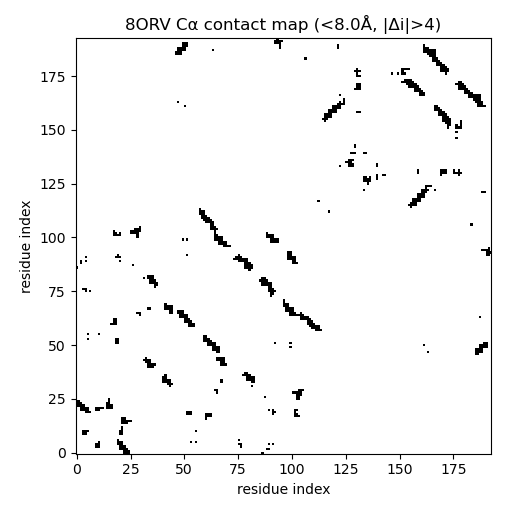080 C C . GLN A 1 136 ? 40.33500 31.97200 8.69700 1.000 15.39000 135 GLN A C 1
ATOM 1081 O O . GLN A 1 136 ? 40.35700 32.61100 7.64000 1.000 17.31000 135 GLN A O 1
ATOM 1087 N N . HIS A 1 137 ? 41.34100 31.19000 9.09700 1.000 16.62000 136 HIS A N 1
ATOM 1088 C CA . HIS A 1 137 ? 42.54600 31.00700 8.27900 1.000 16.22000 136 HIS A CA 1
ATOM 1089 C C . HIS A 1 137 ? 43.42000 29.95900 8.95400 1.000 16.90000 136 HIS A C 1
ATOM 1090 O O . HIS A 1 137 ? 43.04100 29.34400 9.96000 1.000 18.53000 136 HIS A O 1
ATOM 1097 N N . GLU A 1 138 ? 44.56200 29.69100 8.33500 1.000 18.05000 137 GLU A N 1
ATOM 1098 C CA . GLU A 1 138 ? 45.55800 28.85900 8.98800 1.000 22.19000 137 GLU A CA 1
ATOM 1099 C C . GLU A 1 138 ? 45.95300 29.41800 10.35100 1.000 20.23000 137 GLU A C 1
ATOM 1100 O O . GLU A 1 138 ? 45.99300 30.63400 10.57500 1.000 19.46000 137 GLU A O 1
ATOM 1106 N N . TYR A 1 139 ? 46.24300 28.49300 11.26800 1.000 21.53000 138 TYR A N 1
ATOM 1107 C CA . TYR A 1 139 ? 46.56900 28.84700 12.64900 1.000 26.84000 138 TYR A CA 1
ATOM 1108 C C . TYR A 1 139 ? 47.62000 29.95700 12.73300 1.000 25.88000 138 TYR A C 1
ATOM 1109 O O . TYR A 1 139 ? 47.42800 30.95800 13.42900 1.000 20.86000 138 TYR A O 1
ATOM 1118 N N . SER A 1 140 ? 48.72400 29.83500 11.99700 1.000 25.80000 139 SER A N 1
ATOM 1119 C CA . SER A 1 140 ? 49.77600 30.84100 12.17400 1.000 24.60000 139 SER A CA 1
ATOM 1120 C C . SER A 1 140 ? 49.33700 32.20500 11.66200 1.000 23.69000 139 SER A C 1
ATOM 1121 O O . SER A 1 140 ? 49.74800 33.23600 12.20600 1.000 24.29000 139 SER A O 1
ATOM 1124 N N . THR A 1 141 ? 48.48100 32.23500 10.64300 1.000 20.96000 140 THR A N 1
ATOM 1125 C CA . THR A 1 141 ? 47.94200 33.50500 10.18800 1.000 19.25000 140 THR A CA 1
ATOM 1126 C C . THR A 1 141 ? 47.02900 34.11100 11.23200 1.000 22.87000 140 THR A C 1
ATOM 1127 O O . THR A 1 141 ? 47.05200 35.32200 11.46600 1.000 23.08000 140 THR A O 1
ATOM 1131 N N . ILE A 1 142 ? 46.19700 33.28000 11.84600 1.000 19.44000 141 ILE A N 1
ATOM 1132 C CA . ILE A 1 142 ? 45.23500 33.76600 12.82400 1.000 21.06000 141 ILE A CA 1
ATOM 1133 C C . ILE A 1 142 ? 45.96100 34.22900 14.07500 1.000 22.48000 141 ILE A C 1
ATOM 1134 O O . ILE A 1 142 ? 45.59800 35.23700 14.69600 1.000 21.82000 141 ILE A O 1
ATOM 1139 N N . LYS A 1 143 ? 47.00400 33.49800 14.46100 1.000 23.97000 142 LYS A N 1
ATOM 1140 C CA . LYS A 1 143 ? 47.79400 33.89400 15.62200 1.000 22.66000 142 LYS A CA 1
ATOM 1141 C C . LYS A 1 143 ? 48.38900 35.28500 15.45300 1.000 23.12000 142 LYS A C 1
ATOM 1142 O O . LYS A 1 143 ? 48.46300 36.05500 16.42700 1.000 26.38000 142 LYS A O 1
ATOM 1148 N N . GLU A 1 144 ? 48.91100 35.58600 14.25400 1.000 24.51000 143 GLU A N 1
ATOM 1149 C CA . GLU A 1 144 ? 49.43800 36.92000 13.99000 1.000 27.25000 143 GLU A CA 1
ATOM 1150 C C . GLU A 1 144 ? 48.34400 37.97300 14.09400 1.000 32.12000 143 GLU A C 1
ATOM 1151 O O . GLU A 1 144 ? 48.56300 39.04600 14.66000 1.000 34.75000 143 GLU A O 1
ATOM 1153 N N . LYS A 1 145 ? 47.15700 37.69300 13.54900 1.000 28.11000 144 LYS A N 1
ATOM 1154 C CA . LYS A 1 145 ? 46.05000 38.63200 13.67900 1.000 28.52000 144 LYS A CA 1
ATOM 1155 C C . LYS A 1 145 ? 45.71000 38.85900 15.15400 1.000 24.88000 144 LYS A C 1
ATOM 1156 O O . LYS A 1 145 ? 45.57300 40.00300 15.60300 1.000 28.48000 144 LYS A O 1
ATOM 1162 N N . ALA A 1 146 ? 45.58200 37.78100 15.93000 1.000 21.67000 145 ALA A N 1
ATOM 1163 C CA . ALA A 1 146 ? 45.20700 37.93300 17.33400 1.000 24.30000 145 ALA A CA 1
ATOM 1164 C C . ALA A 1 146 ? 46.23400 38.78600 18.06800 1.000 30.52000 145 ALA A C 1
ATOM 1165 O O . ALA A 1 146 ? 45.88000 39.61600 18.91300 1.000 29.81000 145 ALA A O 1
ATOM 1167 N N . LYS A 1 147 ? 47.51800 38.61400 17.72900 1.000 31.07000 146 LYS A N 1
ATOM 1168 C CA . LYS A 1 147 ? 48.57600 39.38100 18.38200 1.000 33.21000 146 LYS A CA 1
ATOM 1169 C C . LYS A 1 147 ? 48.39900 40.87100 18.14100 1.000 28.38000 146 LYS A C 1
ATOM 1170 O O . LYS A 1 147 ? 48.54300 41.68500 19.06200 1.000 34.94000 146 LYS A O 1
ATOM 1174 N N . GLU A 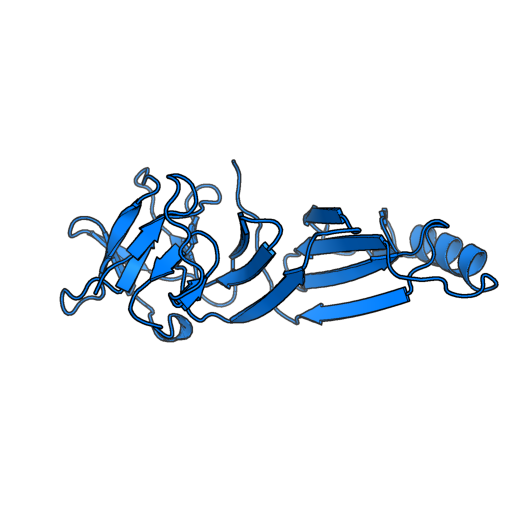1 148 ? 48.05200 41.24400 16.91700 1.000 30.51000 147 GLU A N 1
ATOM 1175 C CA . GLU A 1 148 ? 47.81100 42.64900 16.61500 1.000 32.47000 147 GLU A CA 1
ATOM 1176 C C . GLU A 1 148 ? 46.62100 43.20400 17.38600 1.000 39.29000 147 GLU A C 1
ATOM 1177 O O . GLU A 1 148 ? 46.65000 44.35400 17.84700 1.000 38.48000 147 GLU A O 1
ATOM 1183 N N . MET A 1 149 ? 45.55000 42.41700 17.51500 1.000 33.19000 148 MET A N 1
ATOM 1184 C CA . MET A 1 149 ? 44.33000 42.92400 18.13800 1.000 31.21000 148 MET A CA 1
ATOM 1185 C C . MET A 1 149 ? 44.35200 42.87200 19.66400 1.000 30.55000 148 MET A C 1
ATOM 1186 O O . MET A 1 149 ? 43.41600 43.37400 20.31200 1.000 30.73000 148 MET A O 1
ATOM 1191 N N . ASN A 1 150 ? 45.39000 42.28000 20.25600 1.000 33.99000 149 ASN A N 1
ATOM 1192 C CA . ASN A 1 150 ? 45.38900 42.04900 21.69600 1.000 35.91000 149 ASN A CA 1
ATOM 1193 C C . ASN A 1 150 ? 45.34700 43.34600 22.48500 1.000 35.97000 149 ASN A C 1
ATOM 1194 O O . ASN A 1 150 ? 44.69500 43.41000 23.53300 1.000 34.99000 149 ASN A O 1
ATOM 1199 N N . ALA A 1 151 ? 45.98400 44.39800 21.97600 1.000 34.33000 150 ALA A N 1
ATOM 1200 C CA . ALA A 1 151 ? 46.08800 45.63800 22.72600 1.000 41.84000 150 ALA A CA 1
ATOM 1201 C C . ALA A 1 151 ? 44.80400 46.44600 22.72800 1.000 37.35000 150 ALA A C 1
ATOM 1202 O O . ALA A 1 151 ? 44.64500 47.30000 23.60200 1.000 30.79000 150 ALA A O 1
ATOM 1204 N N . LEU A 1 152 ? 43.88400 46.18700 21.80300 1.000 33.79000 151 LEU A N 1
ATOM 1205 C CA . LEU A 1 152 ? 42.67400 46.992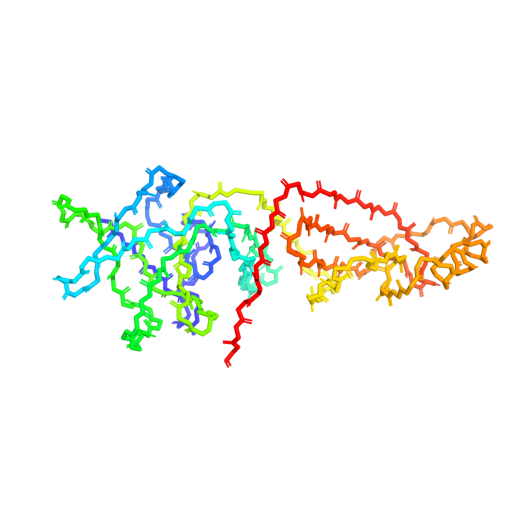00 21.72800 1.000 28.33000 151 LEU A CA 1
ATOM 1206 C C . LEU A 1 152 ? 41.76000 46.76600 22.93000 1.000 29.19000 151 LEU A C 1
ATOM 1207 O O . LEU A 1 152 ? 41.60600 45.64200 23.42100 1.000 25.78000 151 LEU A O 1
ATOM 1212 N N . LYS A 1 153 ? 41.12600 47.84700 23.38300 1.000 24.44000 152 LYS A N 1
ATOM 1213 C CA . LYS A 1 153 ? 40.11200 47.76000 24.43700 1.000 26.18000 152 LYS A CA 1
ATOM 1214 C C . LYS A 1 153 ? 38.79700 47.24300 23.86000 1.000 26.12000 152 LYS A C 1
ATOM 1215 O O . LYS A 1 153 ? 38.35100 47.73900 22.82100 1.000 26.81000 152 LYS A O 1
ATOM 1218 N N . PRO A 1 154 ? 38.12200 46.30700 24.52900 1.000 25.80000 153 PRO A N 1
ATOM 1219 C CA . PRO A 1 154 ? 36.91200 45.71400 23.94400 1.000 25.19000 153 PRO A CA 1
ATOM 1220 C C . PRO A 1 154 ? 35.75900 46.70000 23.98300 1.000 31.94000 153 PRO A C 1
ATOM 1221 O O . PRO A 1 154 ? 35.49100 47.32000 25.01500 1.000 26.89000 153 PRO A O 1
ATOM 1225 N N . GLY A 1 155 ? 35.10400 46.85900 22.83900 1.000 26.17000 154 GLY A N 1
ATOM 1226 C CA . GLY A 1 155 ? 33.88000 47.61500 22.72500 1.000 26.52000 154 GLY A CA 1
ATOM 1227 C C . GLY A 1 155 ? 32.65000 46.72000 22.67900 1.000 26.46000 154 GLY A C 1
ATOM 1228 O O . GLY A 1 155 ? 32.73400 45.49800 22.84600 1.000 27.18000 154 GLY A O 1
ATOM 1229 N N . PRO A 1 156 ? 31.47600 47.32800 22.49700 1.000 24.89000 155 PRO A N 1
ATOM 1230 C CA . PRO A 1 156 ? 30.23000 46.54900 22.43600 1.000 29.54000 155 PRO A CA 1
ATOM 1231 C C . PRO A 1 156 ? 30.15300 45.64200 21.21500 1.000 22.31000 155 PRO A C 1
ATOM 1232 O O . PRO A 1 156 ? 30.59400 45.99900 20.11900 1.000 23.74000 155 PRO A O 1
ATOM 1236 N N . ILE A 1 157 ? 29.55100 44.46500 21.42400 1.000 26.87000 156 ILE A N 1
ATOM 1237 C CA . ILE A 1 157 ? 29.29500 43.51700 20.33600 1.000 28.21000 156 ILE A CA 1
ATOM 1238 C C . ILE A 1 157 ? 28.39300 44.15300 19.28100 1.000 27.51000 156 ILE A C 1
ATOM 1239 O O . ILE A 1 157 ? 27.35500 44.73900 19.60900 1.000 31.03000 156 ILE A O 1
ATOM 1244 N N . ILE A 1 158 ? 28.78500 44.02400 18.00500 1.000 25.08000 157 ILE A N 1
ATOM 1245 C CA . ILE A 1 158 ? 27.97700 44.53700 16.86000 1.000 26.42000 157 ILE A CA 1
ATOM 1246 C C . ILE A 1 158 ? 27.69400 43.43800 15.81600 1.000 24.43000 157 ILE A C 1
ATOM 1247 O O . ILE A 1 158 ? 26.78800 43.63500 15.01000 1.000 22.01000 157 ILE A O 1
ATOM 1252 N N . ASP A 1 159 ? 28.46800 42.35800 15.84200 1.000 22.97000 158 ASP A N 1
ATOM 1253 C CA . ASP A 1 159 ? 28.29900 41.30700 14.81900 1.000 18.07000 158 ASP A CA 1
ATOM 1254 C C . ASP A 1 159 ? 28.58500 39.91800 15.39300 1.000 16.00000 158 ASP A C 1
ATOM 1255 O O . ASP A 1 159 ? 29.49700 39.79800 16.18600 1.000 19.58000 158 ASP A O 1
ATOM 1260 N N . TYR A 1 160 ? 27.79400 38.94100 14.98200 1.000 16.50000 159 TYR A N 1
ATOM 1261 C CA . TYR A 1 160 ? 27.95000 37.53400 15.34700 1.000 17.14000 159 TYR A CA 1
ATOM 1262 C C . TYR A 1 160 ? 28.38800 36.72400 14.12900 1.000 16.06000 159 TYR A C 1
ATOM 1263 O O . TYR A 1 160 ? 27.91700 36.96400 13.01100 1.000 16.44000 159 TYR A O 1
ATOM 1272 N N . HIS A 1 161 ? 29.29400 35.77200 14.34200 1.000 15.36000 160 HIS A N 1
ATOM 1273 C CA . HIS A 1 161 ? 29.78800 34.88100 13.29100 1.000 14.73000 160 HIS A CA 1
ATOM 1274 C C . HIS A 1 161 ? 29.66700 33.43700 13.76500 1.000 16.65000 160 HIS A C 1
ATOM 1275 O O . HIS A 1 161 ? 30.17900 33.07800 14.83400 1.000 17.26000 160 HIS A O 1
ATOM 1282 N N . VAL A 1 162 ? 28.95100 32.62400 12.99500 1.000 15.43000 161 VAL A N 1
ATOM 1283 C CA . VAL A 1 162 ? 28.67500 31.22600 13.33400 1.000 13.94000 161 VAL A CA 1
ATOM 1284 C C . VAL A 1 162 ? 29.55100 30.34700 12.45200 1.000 15.07000 161 VAL A C 1
ATOM 1285 O O . VAL A 1 162 ? 29.53300 30.48300 11.23000 1.000 17.45000 161 VAL A O 1
ATOM 1289 N N . TRP A 1 163 ? 30.35500 29.47800 13.06100 1.000 14.84000 162 TRP A N 1
ATOM 1290 C CA . TRP A 1 163 ? 31.35100 28.69100 12.34100 1.000 16.94000 162 TRP A CA 1
ATOM 1291 C C . TRP A 1 163 ? 30.97800 27.22500 12.50700 1.000 16.82000 162 TRP A C 1
ATOM 1292 O O . TRP A 1 163 ? 31.00700 26.70000 13.63300 1.000 17.63000 162 TRP A O 1
ATOM 1303 N N . ILE A 1 164 ? 30.62100 26.56400 11.40400 1.000 16.55000 163 ILE A N 1
ATOM 1304 C CA . ILE A 1 164 ? 30.09500 25.20400 11.44900 1.000 16.64000 163 ILE A CA 1
ATOM 1305 C C . ILE A 1 164 ? 31.09700 24.25700 10.81200 1.000 17.74000 163 ILE A C 1
ATOM 1306 O O . ILE A 1 164 ? 31.32700 24.31300 9.59800 1.000 19.35000 163 ILE A O 1
ATOM 1311 N N . GLY A 1 165 ? 31.72800 23.41700 11.64500 1.000 17.15000 164 GLY A N 1
ATOM 1312 C CA . GLY A 1 165 ? 32.73100 22.47700 11.18900 1.000 18.46000 164 GLY A CA 1
ATOM 1313 C C . GLY A 1 165 ? 32.41500 20.99400 11.40100 1.000 19.03000 164 GLY A C 1
ATOM 1314 O O . GLY A 1 165 ? 31.43800 20.59800 12.04300 1.000 18.08000 164 GLY A O 1
ATOM 1315 N N . ASP A 1 166 ? 33.28000 20.16200 10.81400 1.000 24.18000 165 ASP A N 1
ATOM 1316 C CA . ASP A 1 166 ? 33.06600 18.72200 10.88500 1.000 27.90000 165 ASP A CA 1
ATOM 1317 C C . ASP A 1 166 ? 33.28600 18.17100 12.27500 1.000 21.60000 165 ASP A C 1
ATOM 1318 O O . ASP A 1 166 ? 32.74500 17.11100 12.60000 1.000 26.67000 165 ASP A O 1
ATOM 1323 N N . CYS A 1 167 ? 34.10000 18.83200 13.09100 1.000 25.32000 166 CYS A N 1
ATOM 1324 C CA . CYS A 1 167 ? 34.41800 18.33500 14.42000 1.000 29.74000 166 CYS A CA 1
ATOM 1325 C C . CYS A 1 167 ? 33.98600 19.26800 15.53100 1.000 25.08000 166 CYS A C 1
ATOM 1326 O O . CYS A 1 167 ? 33.86200 18.81600 16.67300 1.000 30.43000 166 CYS A O 1
ATOM 1329 N N . VAL A 1 168 ? 33.82500 20.56100 15.25200 1.000 22.46000 167 VAL A N 1
ATOM 1330 C CA . VAL A 1 168 ? 33.46200 21.54200 16.26500 1.000 19.17000 167 VAL A CA 1
ATOM 1331 C C . VAL A 1 168 ? 32.62600 22.61300 15.59000 1.000 20.65000 167 VAL A C 1
ATOM 1332 O O . VAL A 1 168 ? 32.71600 22.80000 14.38100 1.000 19.58000 167 VAL A O 1
ATOM 1336 N N . CYS A 1 169 ? 31.75800 23.26500 16.36100 1.000 17.88000 168 CYS A N 1
ATOM 1337 C CA . CYS A 1 169 ? 31.03300 24.46100 15.94100 1.000 17.92000 168 CYS A CA 1
ATOM 1338 C C . CYS A 1 169 ? 31.37800 25.56800 16.93300 1.000 22.72000 168 CYS A C 1
ATOM 1339 O O . CYS A 1 169 ? 31.67500 25.27600 18.09100 1.000 20.48000 168 CYS A O 1
ATOM 1342 N N . GLN A 1 170 ? 31.40200 26.81800 16.49500 1.000 18.53000 169 GLN A N 1
ATOM 1343 C CA . GLN A 1 170 ? 31.67200 27.90700 17.41500 1.000 17.67000 169 GLN A CA 1
ATOM 1344 C C . GLN A 1 170 ? 30.92500 29.17200 16.93800 1.000 17.13000 169 GLN A C 1
ATOM 1345 O O . GLN A 1 170 ? 30.57500 29.34600 15.74800 1.000 19.74000 169 GLN A O 1
ATOM 1351 N N . VAL A 1 171 ? 30.75300 30.07400 17.91800 1.000 17.06000 170 VAL A N 1
ATOM 1352 C CA . VAL A 1 171 ? 30.17300 31.38400 17.63300 1.000 14.43000 170 VAL A CA 1
ATOM 1353 C C . VAL A 1 171 ? 31.12100 32.44800 18.14600 1.000 18.02000 170 VAL A C 1
ATOM 1354 O O . VAL A 1 171 ? 31.50200 32.40400 19.31600 1.000 17.39000 170 VAL A O 1
ATOM 1358 N N . THR A 1 172 ? 31.54600 33.36800 17.28600 1.000 17.00000 171 THR A N 1
ATOM 1359 C CA . THR A 1 172 ? 32.32900 34.50400 17.76700 1.000 16.67000 171 THR A CA 1
ATOM 1360 C C . THR A 1 172 ? 31.54700 35.81500 17.63400 1.000 16.12000 171 THR A C 1
ATOM 1361 O O . THR A 1 172 ? 30.55100 35.91100 16.91600 1.000 15.19000 171 THR A O 1
ATOM 1365 N N . THR A 1 173 ? 31.99600 36.83700 18.35600 1.000 17.30000 172 THR A N 1
ATOM 1366 C CA . THR A 1 173 ? 31.38200 38.15200 18.28100 1.000 15.98000 172 THR A CA 1
ATOM 1367 C C . THR A 1 173 ? 32.49400 39.18500 18.22100 1.000 18.70000 172 THR A C 1
ATOM 1368 O O . THR A 1 173 ? 33.57000 38.96800 18.78200 1.000 18.23000 172 THR A O 1
ATOM 1372 N N . VAL A 1 174 ? 32.24000 40.28300 17.49400 1.000 18.71000 173 VAL A N 1
ATOM 1373 C CA . VAL A 1 174 ? 33.19900 41.37000 17.33700 1.000 17.23000 173 VAL A CA 1
ATOM 1374 C C . VAL A 1 174 ? 32.56800 42.73100 17.59900 1.000 20.51000 173 VAL A C 1
ATOM 1375 O O . VAL A 1 174 ? 31.36300 42.92900 17.44300 1.000 18.30000 173 VAL A O 1
ATOM 1379 N N . ASP A 1 175 ? 33.43100 43.69300 17.95800 1.000 19.49000 174 ASP A N 1
ATOM 1380 C CA . ASP A 1 175 ? 33.06000 45.10200 18.00600 1.000 20.49000 174 ASP A CA 1
ATOM 1381 C C . ASP A 1 175 ? 33.36500 45.77400 16.66100 1.000 22.50000 174 ASP A C 1
ATOM 1382 O O . ASP A 1 175 ? 33.75800 45.12200 15.69400 1.000 19.89000 174 ASP A O 1
ATOM 1387 N N . VAL A 1 176 ? 33.13300 47.08900 16.57600 1.000 25.49000 175 VAL A N 1
ATOM 1388 C CA . VAL A 1 176 ? 33.23700 47.76800 15.28800 1.000 26.66000 175 VAL A CA 1
ATOM 1389 C C . VAL A 1 176 ? 34.67900 47.80800 14.79100 1.000 26.55000 175 VAL A C 1
ATOM 1390 O O . VAL A 1 176 ? 34.91400 48.06100 13.61100 1.000 26.09000 175 VAL A O 1
ATOM 1394 N N . HIS A 1 177 ? 35.65400 47.56900 15.65700 1.000 24.29000 176 HIS A N 1
ATOM 1395 C CA . HIS A 1 177 ? 37.04500 47.55900 15.24600 1.000 29.52000 176 HIS A CA 1
ATOM 1396 C C . HIS A 1 177 ? 37.54700 46.16900 14.89800 1.000 23.53000 176 HIS A C 1
ATOM 1397 O O . HIS A 1 177 ? 38.72400 46.02200 14.57900 1.000 23.85000 176 HIS A O 1
ATOM 1404 N N . GLY A 1 178 ? 36.68600 45.15800 14.94700 1.000 23.12000 177 GLY A N 1
ATOM 1405 C CA . GLY A 1 178 ? 37.08000 43.81600 14.60800 1.000 21.33000 177 GLY A CA 1
ATOM 1406 C C . GLY A 1 178 ? 37.65100 43.02100 15.76500 1.000 20.61000 177 GLY A C 1
ATOM 1407 O O . GLY A 1 178 ? 38.05100 41.87000 15.55900 1.000 22.25000 177 GLY A O 1
ATOM 1408 N N . LYS A 1 179 ? 37.69200 43.58600 16.97500 1.000 21.38000 178 LYS A N 1
ATOM 1409 C CA . LYS A 1 179 ? 38.20000 42.82500 18.10900 1.000 19.88000 178 LYS A CA 1
ATOM 1410 C C . LYS A 1 179 ? 37.18300 41.76400 18.49300 1.000 17.81000 178 LYS A C 1
ATOM 1411 O O . LYS A 1 179 ? 35.99000 42.04500 18.56500 1.000 17.14000 178 LYS A O 1
ATOM 1417 N N . GLU A 1 180 ? 37.67100 40.55900 18.78200 1.000 16.88000 179 GLU A N 1
ATOM 1418 C CA . GLU A 1 180 ? 36.82000 39.49100 19.29600 1.000 16.25000 179 GLU A CA 1
ATOM 1419 C C . GLU A 1 180 ? 36.48400 39.74200 20.75800 1.000 19.80000 179 GLU A C 1
ATOM 1420 O O . GLU A 1 180 ? 37.37700 39.90900 21.59300 1.000 19.52000 179 GLU A O 1
ATOM 1426 N N . ILE A 1 181 ? 35.19300 39.71600 21.07000 1.000 17.41000 180 ILE A N 1
ATOM 1427 C CA . ILE A 1 181 ? 34.70600 40.02200 22.40400 1.000 19.12000 180 ILE A CA 1
ATOM 1428 C C . ILE A 1 181 ? 34.36500 38.75300 23.16200 1.000 17.72000 180 ILE A C 1
ATOM 1429 O O . ILE A 1 181 ? 34.63900 38.64100 24.35700 1.000 20.44000 180 ILE A O 1
ATOM 1434 N N . MET A 1 182 ? 33.69700 37.81900 22.49800 1.000 18.47000 181 MET A N 1
ATOM 1435 C CA . MET A 1 182 ? 33.20200 36.64000 23.18000 1.000 17.80000 181 MET A CA 1
ATOM 1436 C C . MET A 1 182 ? 33.22300 35.49400 22.18300 1.000 18.15000 181 MET A C 1
ATOM 1437 O O . MET A 1 182 ? 32.92700 35.70100 21.01400 1.000 17.73000 181 MET A O 1
ATOM 1442 N N . ARG A 1 183 ? 33.53500 34.28200 22.65600 1.000 16.66000 182 ARG A N 1
ATOM 1443 C CA . ARG A 1 183 ? 33.46800 33.06100 21.85400 1.000 17.50000 182 ARG A CA 1
ATOM 1444 C C . ARG A 1 183 ? 32.75100 31.96700 22.63400 1.000 18.39000 182 ARG A C 1
ATOM 1445 O O . ARG A 1 183 ? 33.04900 31.75100 23.80800 1.000 17.80000 182 ARG A O 1
ATOM 1453 N N . MET A 1 184 ? 31.84200 31.24500 21.98600 1.000 14.34000 183 MET A N 1
ATOM 1454 C CA . MET A 1 184 ? 31.30800 30.00300 22.54100 1.000 15.52000 183 MET A CA 1
ATOM 1455 C C . MET A 1 184 ? 31.63000 28.85200 21.59400 1.000 18.01000 183 MET A C 1
ATOM 1456 O O . MET A 1 184 ? 31.53600 29.00200 20.37200 1.000 19.23000 183 MET A O 1
ATOM 1458 N N . ARG A 1 185 ? 32.02900 27.71100 22.15100 1.000 16.03000 184 ARG A N 1
ATOM 1459 C CA . ARG A 1 185 ? 32.26900 26.49900 21.36800 1.000 16.86000 184 ARG A CA 1
ATOM 1460 C C . ARG A 1 185 ? 31.25200 25.40600 21.69500 1.000 17.51000 184 ARG A C 1
ATOM 1461 O O . ARG A 1 185 ? 30.94200 25.16600 22.87300 1.000 17.89000 184 ARG A O 1
ATOM 1469 N N . PHE A 1 186 ? 30.73400 24.74400 20.64800 1.000 17.56000 185 PHE A N 1
ATOM 1470 C CA . PHE A 1 186 ? 29.82300 23.60300 20.76700 1.000 19.57000 185 PHE A CA 1
ATOM 1471 C C . PHE A 1 186 ? 30.58300 22.38500 20.24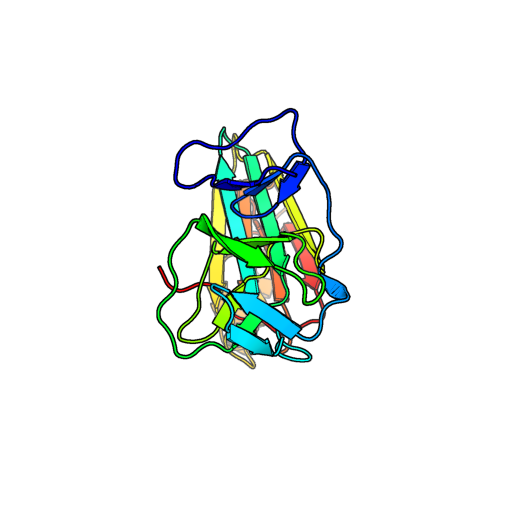600 1.000 18.99000 185 PHE A C 1
ATOM 1472 O O . PHE A 1 186 ? 31.10400 22.42600 19.12700 1.000 17.19000 185 PHE A O 1
ATOM 1480 N N . LYS A 1 187 ? 30.70100 21.32700 21.04000 1.000 15.88000 186 LYS A N 1
ATOM 1481 C CA . LYS A 1 187 ? 31.59500 20.22500 20.67000 1.000 19.85000 186 LYS A CA 1
ATOM 1482 C C . LYS A 1 187 ? 30.81600 19.13000 19.93700 1.000 18.74000 186 LYS A C 1
ATOM 1483 O O . LYS A 1 187 ? 30.61100 18.01500 20.42400 1.000 18.52000 186 LYS A O 1
ATOM 1489 N N . ARG A 1 188 ? 30.34000 19.49000 18.74400 1.000 17.05000 187 ARG A N 1
ATOM 1490 C CA . ARG A 1 188 ? 29.62400 18.56500 17.86400 1.000 20.14000 187 ARG A CA 1
ATOM 1491 C C . ARG A 1 188 ? 29.95300 18.95700 16.42400 1.000 17.72000 187 ARG A C 1
ATOM 1492 O O . ARG A 1 188 ? 30.33700 20.09700 16.15400 1.000 19.56000 187 ARG A O 1
ATOM 1500 N N . GLY A 1 189 ? 29.82700 18.00100 15.50300 1.000 17.01000 188 GLY A N 1
ATOM 1501 C CA . GLY A 1 189 ? 30.11500 18.24000 14.09600 1.000 17.33000 188 GLY A CA 1
ATOM 1502 C C . GLY A 1 189 ? 28.82700 18.37300 13.30900 1.000 17.03000 188 GLY A C 1
ATOM 1503 O O . GLY A 1 189 ? 27.81700 17.77600 13.66300 1.000 18.02000 188 GLY A O 1
ATOM 1504 N N . ALA A 1 190 ? 28.86500 19.20600 12.26900 1.000 16.09000 189 ALA A N 1
ATOM 1505 C CA . ALA A 1 190 ? 27.62800 19.56200 11.58700 1.000 15.71000 189 ALA A CA 1
ATOM 1506 C C . ALA A 1 190 ? 27.89600 20.11700 10.19900 1.000 17.02000 189 ALA A C 1
ATOM 1507 O O . ALA A 1 190 ? 29.04400 20.34100 9.78600 1.000 19.80000 189 ALA A O 1
ATOM 1509 N N . VAL A 1 191 ? 26.78500 20.28700 9.46400 1.000 15.44000 190 VAL A N 1
ATOM 1510 C CA . VAL A 1 191 ? 26.76500 20.98200 8.18300 1.000 16.51000 190 VAL A CA 1
ATOM 1511 C C . VAL A 1 191 ? 25.76600 22.14200 8.25400 1.000 16.24000 190 VAL A C 1
ATOM 1512 O O . VAL A 1 191 ? 24.92700 22.24700 9.16300 1.000 16.35000 190 VAL A O 1
ATOM 1516 N N . LEU A 1 192 ? 25.89300 23.05000 7.25700 1.000 16.46000 191 LEU A N 1
ATOM 1517 C CA . LEU A 1 192 ? 24.93800 24.13300 7.02200 1.000 15.50000 191 LEU A CA 1
ATOM 1518 C C . LEU A 1 192 ? 23.98400 23.78700 5.88100 1.000 15.21000 191 LEU A C 1
ATOM 1519 O O . LEU A 1 192 ? 24.35800 23.08300 4.94800 1.000 19.22000 191 LEU A O 1
ATOM 1524 N N . PRO A 1 193 ? 22.76000 24.30600 5.89600 1.000 16.22000 192 PRO A N 1
ATOM 1525 C CA . PRO A 1 193 ? 21.85900 24.10100 4.76000 1.000 17.38000 192 PRO A CA 1
ATOM 1526 C C . PRO A 1 193 ? 22.40000 24.71800 3.48500 1.000 21.04000 192 PRO A C 1
ATOM 1527 O O . PRO A 1 193 ? 23.16600 25.68600 3.50000 1.000 20.45000 192 PRO A O 1
ATOM 1531 N N . ILE A 1 194 ? 21.97200 24.15700 2.36600 1.000 20.75000 193 ILE A N 1
ATOM 1532 C CA . ILE A 1 194 ? 22.27900 24.70200 1.05000 1.000 26.71000 193 ILE A CA 1
ATOM 1533 C C . ILE A 1 194 ? 20.98000 25.26700 0.47900 1.000 34.38000 193 ILE A C 1
ATOM 1534 O O . ILE A 1 194 ? 19.99000 24.52500 0.35800 1.000 32.85000 193 ILE A O 1
ATOM 1539 N N . PRO A 1 195 ? 20.89300 26.58800 0.22300 1.000 39.20000 194 PRO A N 1
ATOM 1540 C CA . PRO A 1 195 ? 19.67300 27.20900 -0.31500 1.000 43.74000 194 PRO A CA 1
ATOM 1541 C C . PRO A 1 195 ? 19.24600 26.62100 -1.66600 1.000 38.59000 194 PRO A C 1
ATOM 1542 O O . PRO A 1 195 ? 20.14400 26.36200 -2.48200 1.000 45.81000 194 PRO A O 1
#

Solvent-accessible surface area: 10252 Å² total; per-residue (Å²): 84,97,24,94,12,16,70,147,70,17,42,56,128,132,44,88,24,21,3,5,1,0,1,63,51,42,36,54,0,125,98,53,79,41,0,16,1,127,149,73,149,20,102,24,32,134,125,44,22,0,0,0,32,10,92,24,125,136,80,0,5,2,7,0,0,3,0,0,96,3,125,80,156,10,115,68,28,19,40,0,53,13,94,146,54,86,54,8,0,7,0,10,53,48,34,152,71,59,3,0,0,2,4,74,13,52,52,68,33,91,26,106,27,136,72,42,22,21,79,53,49,106,12,117,90,72,45,18,6,24,0,79,65,48,95,110,159,82,61,13,142,53,78,35,124,121,14,120,97,75,110,84,25,115,52,53,32,28,13,1,2,2,3,98,96,38,0,13,6,0,0,3,5,110,137,18,28,33,56,83,75,40,152,29,154,88,7,3,23,24,36,80,168

Radius of gyration: 18.05 Å; Cα contacts (8 Å, |Δi|>4): 475; chains: 1; bounding box: 50×42×28 Å

InterPro domains:
  IPR006853 Poxin, virus [MF_04143] (1-192)
  IPR006853 Poxin, virus [PF04766] (12-184)
  IPR007421 Schlafen, AlbA_2 domain [PF04326] (372-489)
  IPR029684 Schlafen family [PTHR12155] (208-458)
  IPR031450 Poxin-Schlafen/Schlafen-like, N-terminal domain [PF17057] (242-354)
  IPR038461 Schlafen, AlbA_2 domain superfamily [G3DSA:3.30.950.30] (327-469)

Nearest PDB structures (foldseek):
  8c9k-assembly2_C  TM=1.002E+00  e=1.714E-37  Monkeypox virus
  6ea8-assembly1_A  TM=9.908E-01  e=2.643E-35  Vaccinia virus WR
  6ea8-assembly5_I-4  TM=9.807E-01  e=6.626E-31  Vaccinia virus WR
  6ea8-assembly4_J  TM=9.862E-01  e=2.244E-30  Vaccinia virus WR
  6xb5-assembly1_B  TM=7.613E-01  e=6.164E-11  Trichoplusia ni

B-factor: mean 24.95, std 8.28, range [12.67, 59.05]

Sequence (193 aa):
AMFYAHAFGGYDENLHAFPGISSTVANDVRKYSSVVSVYNKKYNIVKNKYMWCNSQVNNKRYIGALLPMFECNEYLQIGDPIHDLEGNQISIVTYRRHKNYYALSGIGYESLDLCLEGVGIHHHVLETGNAVYGKVQHEYSTIKEKAKEMNALKPGPIIDYHVWIGDCVCQVTTVDVHGKEIMRMRFKRGAVLPIP